Protein AF-A0A2V9RP85-F1 (afdb_monomer_lite)

Radius of gyration: 23.68 Å; chains: 1; bounding box: 58×34×65 Å

Foldseek 3Di:
DKDDQDWAAAQDKDWADPDQKIKIKHFHNPDDRVTKTKMKDKDKDDAPQWADEPDDKTWHFQAAPPPNRIFIKIWIAIGDDQQVWWRKIKMKIKGFDQDDFAAKWKFKDAPDGDDDRYGYDGFFLDWDDDNTIIMTIGITTHGIMIITITGPTPCPALQFADWPAWDPPFDQPAAAEDAAQDWDKGKTFIAGPNRFADQPEDEDQDPDADPFYKYKFKDADPRDPDQPPDDDPTHPDDAPPPFDWDGPDRRMIIGIDGGHNDFHKMWIWMDTSNRDIRITIYGHD

pLDDT: mean 82.37, std 12.29, range [46.59, 97.12]

Structure (mmCIF, N/CA/C/O backbone):
data_AF-A0A2V9RP85-F1
#
_entry.id   AF-A0A2V9RP85-F1
#
loop_
_atom_site.group_PDB
_atom_site.id
_atom_site.type_symbol
_atom_site.label_atom_id
_atom_site.label_alt_id
_atom_site.label_comp_id
_atom_site.label_asym_id
_atom_site.label_entity_id
_atom_site.label_seq_id
_atom_site.pdbx_PDB_ins_code
_atom_site.Cartn_x
_atom_site.Cartn_y
_atom_site.Cartn_z
_atom_site.occupancy
_atom_site.B_iso_or_equiv
_atom_site.auth_seq_id
_atom_site.auth_comp_id
_atom_site.auth_asym_id
_atom_site.auth_atom_id
_atom_site.pdbx_PDB_model_num
ATOM 1 N N . MET A 1 1 ? 21.363 1.509 -22.695 1.00 91.19 1 MET A N 1
ATOM 2 C CA . MET A 1 1 ? 21.432 0.187 -23.361 1.00 91.19 1 MET A CA 1
ATOM 3 C C . MET A 1 1 ? 20.022 -0.203 -23.772 1.00 91.19 1 MET A C 1
ATOM 5 O O . MET A 1 1 ? 19.122 0.044 -22.986 1.00 91.19 1 MET A O 1
ATOM 9 N N . THR A 1 2 ? 19.813 -0.771 -24.960 1.00 93.19 2 THR A N 1
ATOM 10 C CA . THR A 1 2 ? 18.468 -1.091 -25.479 1.00 93.19 2 THR A CA 1
ATOM 11 C C . THR A 1 2 ? 18.367 -2.570 -25.822 1.00 93.19 2 THR A C 1
ATOM 13 O O . THR A 1 2 ? 19.292 -3.117 -26.420 1.00 93.19 2 THR A O 1
ATOM 16 N N . ILE A 1 3 ? 17.255 -3.201 -25.445 1.00 91.12 3 ILE A N 1
ATOM 17 C CA . ILE A 1 3 ? 16.919 -4.593 -25.759 1.00 91.12 3 ILE A CA 1
ATOM 18 C C . ILE A 1 3 ? 15.500 -4.623 -26.323 1.00 91.12 3 ILE A C 1
ATOM 20 O O . ILE A 1 3 ? 14.577 -4.107 -25.698 1.00 91.12 3 ILE A O 1
ATOM 24 N N . GLY A 1 4 ? 15.335 -5.248 -27.485 1.00 87.75 4 GLY A N 1
ATOM 25 C CA . GLY A 1 4 ? 14.045 -5.450 -28.140 1.00 87.75 4 GLY A CA 1
ATOM 26 C C . GLY A 1 4 ? 14.030 -5.009 -29.609 1.00 87.75 4 GLY A C 1
ATOM 27 O O . GLY A 1 4 ? 15.068 -4.571 -30.120 1.00 87.75 4 GLY A O 1
ATOM 28 N N . PRO A 1 5 ? 12.876 -5.140 -30.290 1.00 88.56 5 PRO A N 1
ATOM 29 C CA . PRO A 1 5 ? 11.614 -5.662 -29.755 1.00 88.56 5 PRO A CA 1
ATOM 30 C C . PRO A 1 5 ? 11.706 -7.143 -29.355 1.00 88.56 5 PRO A C 1
ATOM 32 O O . PRO A 1 5 ? 12.283 -7.951 -30.082 1.00 88.56 5 PRO A O 1
ATOM 35 N N . LEU A 1 6 ? 11.182 -7.490 -28.178 1.00 92.12 6 LEU A N 1
ATOM 36 C CA . LEU A 1 6 ? 10.965 -8.871 -27.748 1.00 92.12 6 LEU A CA 1
ATOM 37 C C . LEU A 1 6 ? 9.469 -9.124 -27.628 1.00 92.12 6 LEU A C 1
ATOM 39 O O . LEU A 1 6 ? 8.767 -8.347 -26.983 1.00 92.12 6 LEU A O 1
ATOM 43 N N . HIS A 1 7 ? 9.030 -10.234 -28.211 1.00 91.19 7 HIS A N 1
ATOM 44 C CA . HIS A 1 7 ? 7.637 -10.640 -28.188 1.00 91.19 7 HIS A CA 1
ATOM 45 C C . HIS A 1 7 ? 7.221 -11.119 -26.794 1.00 91.19 7 HIS A C 1
ATOM 47 O O . HIS A 1 7 ? 7.862 -12.007 -26.222 1.00 91.19 7 HIS A O 1
ATOM 53 N N . THR A 1 8 ? 6.146 -10.549 -26.264 1.00 87.94 8 THR A N 1
ATOM 54 C CA . THR A 1 8 ? 5.543 -10.877 -24.975 1.00 87.94 8 THR A CA 1
ATOM 55 C C . THR A 1 8 ? 4.140 -11.439 -25.192 1.00 87.94 8 THR A C 1
ATOM 57 O O . THR A 1 8 ? 3.413 -11.039 -26.096 1.00 87.94 8 THR A O 1
ATOM 60 N N . THR A 1 9 ? 3.755 -12.416 -24.371 1.00 88.19 9 THR A N 1
ATOM 61 C CA . THR A 1 9 ? 2.432 -13.056 -24.437 1.00 88.19 9 THR A CA 1
ATOM 62 C C . THR A 1 9 ? 1.821 -13.144 -23.047 1.00 88.19 9 THR A C 1
ATOM 64 O O . THR A 1 9 ? 2.538 -13.136 -22.043 1.00 88.19 9 THR A O 1
ATOM 67 N N . ALA A 1 10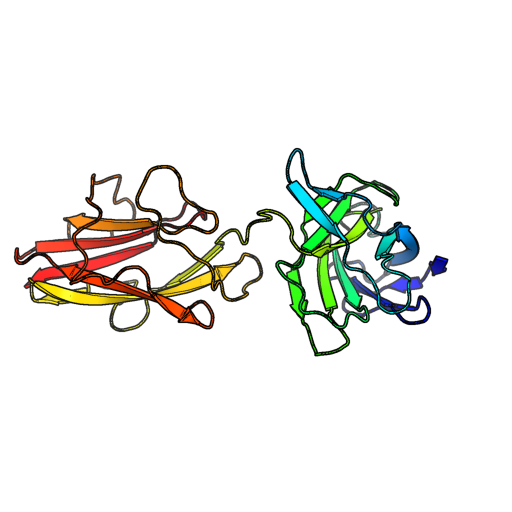 ? 0.491 -13.218 -23.000 1.00 88.81 10 ALA A N 1
ATOM 68 C CA . ALA A 1 10 ? -0.285 -13.240 -21.767 1.00 88.81 10 ALA A CA 1
ATOM 69 C C . ALA A 1 10 ? 0.231 -14.318 -20.796 1.00 88.81 10 ALA A C 1
ATOM 71 O O . ALA A 1 10 ? 0.490 -15.459 -21.203 1.00 88.81 10 ALA A O 1
ATOM 72 N N . GLY A 1 11 ? 0.444 -13.944 -19.533 1.00 86.06 11 GLY A N 1
ATOM 73 C CA . GLY A 1 11 ? 0.886 -14.848 -18.467 1.00 86.06 11 GLY A CA 1
ATOM 74 C C . GLY A 1 11 ? 2.343 -15.330 -18.559 1.00 86.06 11 GLY A C 1
ATOM 75 O O . GLY A 1 11 ? 2.779 -16.109 -17.709 1.00 86.06 11 GLY A O 1
ATOM 76 N N . HIS A 1 12 ? 3.123 -14.882 -19.551 1.00 89.69 12 HIS A N 1
ATOM 77 C CA . HIS A 1 12 ? 4.515 -15.302 -19.740 1.00 89.69 12 HIS A CA 1
ATOM 78 C C . HIS A 1 12 ? 5.504 -14.186 -19.407 1.00 89.69 12 HIS A C 1
ATOM 80 O O . HIS A 1 12 ? 5.450 -13.084 -19.950 1.00 89.69 12 HIS A O 1
ATOM 86 N N . THR A 1 13 ? 6.479 -14.496 -18.549 1.00 93.31 13 THR A N 1
ATOM 87 C CA . THR A 1 13 ? 7.535 -13.547 -18.192 1.00 93.31 13 THR A CA 1
ATOM 88 C C . THR A 1 13 ? 8.612 -13.472 -19.271 1.00 93.31 13 THR A C 1
ATOM 90 O O . THR A 1 13 ? 9.330 -14.439 -19.530 1.00 93.31 13 THR A O 1
ATOM 93 N N . THR A 1 14 ? 8.789 -12.282 -19.832 1.00 94.25 14 THR A N 1
ATOM 94 C CA . THR A 1 14 ? 9.890 -11.928 -20.733 1.00 94.25 14 THR A CA 1
ATOM 95 C C . THR A 1 14 ? 11.000 -11.230 -19.951 1.00 94.25 14 THR A C 1
ATOM 97 O O . THR A 1 14 ? 10.722 -10.363 -19.123 1.00 94.25 14 THR A O 1
ATOM 100 N N . ILE A 1 15 ? 12.260 -11.606 -20.200 1.00 94.19 15 ILE A N 1
ATOM 101 C CA . ILE A 1 15 ? 13.437 -11.107 -19.469 1.00 94.19 15 ILE A CA 1
ATOM 102 C C . ILE A 1 15 ? 14.339 -10.290 -20.406 1.00 94.19 15 ILE A C 1
ATOM 104 O O . ILE A 1 15 ? 14.822 -10.801 -21.416 1.00 94.19 15 ILE A O 1
ATOM 108 N N . PHE A 1 16 ? 14.629 -9.048 -20.023 1.00 93.69 16 PHE A N 1
ATOM 109 C CA . PHE A 1 16 ? 15.535 -8.114 -20.696 1.00 93.69 16 PHE A CA 1
ATOM 110 C C . PHE A 1 16 ? 16.838 -8.008 -19.883 1.00 93.69 16 PHE A C 1
ATOM 112 O O . PHE A 1 16 ? 16.852 -7.414 -18.806 1.00 93.69 16 PHE A O 1
ATOM 119 N N . ASN A 1 17 ? 17.929 -8.613 -20.369 1.00 92.69 17 ASN A N 1
ATOM 120 C CA . ASN A 1 17 ? 19.202 -8.730 -19.638 1.00 92.69 17 ASN A CA 1
ATOM 121 C C . ASN A 1 17 ? 20.192 -7.602 -19.968 1.00 92.69 17 ASN A C 1
ATOM 123 O O . ASN A 1 17 ? 20.747 -7.572 -21.064 1.00 92.69 17 ASN A O 1
ATOM 127 N N . PHE A 1 18 ? 20.500 -6.742 -18.999 1.00 89.19 18 PHE A N 1
ATOM 128 C CA . PHE A 1 18 ? 21.404 -5.595 -19.146 1.00 89.19 18 PHE A CA 1
ATOM 129 C C . PHE A 1 18 ? 22.758 -5.840 -18.456 1.00 89.19 18 PHE A C 1
ATOM 131 O O . PHE A 1 18 ? 23.278 -5.004 -17.719 1.00 89.19 18 PHE A O 1
ATOM 138 N N . GLY A 1 19 ? 23.345 -7.018 -18.679 1.00 85.88 19 GLY A N 1
ATOM 139 C CA . GLY A 1 19 ? 24.560 -7.446 -17.985 1.00 85.88 19 GLY A CA 1
ATOM 140 C C . GLY A 1 19 ? 24.240 -8.039 -16.613 1.00 85.88 19 GLY A C 1
ATOM 141 O O . GLY A 1 19 ? 23.694 -9.135 -16.551 1.00 85.88 19 GLY A O 1
ATOM 142 N N . ALA A 1 20 ? 24.602 -7.339 -15.534 1.00 82.31 20 ALA A N 1
ATOM 143 C CA . ALA A 1 20 ? 24.441 -7.829 -14.157 1.00 82.31 20 ALA A CA 1
ATOM 144 C C . ALA A 1 20 ? 23.003 -7.730 -13.619 1.00 82.31 20 ALA A C 1
ATOM 146 O O . ALA A 1 20 ? 22.681 -8.342 -12.611 1.00 82.31 20 ALA A O 1
ATOM 147 N N . PHE A 1 21 ? 22.125 -6.989 -14.293 1.00 86.06 21 PHE A N 1
ATOM 148 C CA . PHE A 1 21 ? 20.739 -6.807 -13.877 1.00 86.06 21 PHE A CA 1
ATOM 149 C C . PHE A 1 21 ? 19.772 -7.133 -15.009 1.00 86.06 21 PHE A C 1
ATOM 151 O O . PHE A 1 21 ? 20.144 -7.218 -16.185 1.00 86.06 21 PHE A O 1
ATOM 158 N N . ASN A 1 22 ? 18.506 -7.320 -14.651 1.00 89.69 22 ASN A N 1
ATOM 159 C CA . ASN A 1 22 ? 17.452 -7.597 -15.610 1.00 89.69 22 ASN A CA 1
ATOM 160 C C . ASN A 1 22 ? 16.185 -6.797 -15.300 1.00 89.69 22 ASN A C 1
ATOM 162 O O . ASN A 1 22 ? 15.889 -6.459 -14.152 1.00 89.69 22 ASN A O 1
ATOM 166 N N . PHE A 1 23 ? 15.451 -6.512 -16.368 1.00 90.75 23 PHE A N 1
ATOM 167 C CA . PHE A 1 23 ? 14.081 -6.026 -16.329 1.00 90.75 23 PHE A CA 1
ATOM 168 C C . PHE A 1 23 ? 13.182 -7.164 -16.807 1.00 90.75 23 PHE A C 1
ATOM 170 O O . PHE A 1 23 ? 13.513 -7.851 -17.775 1.00 90.75 23 PHE A O 1
ATOM 177 N N . LYS A 1 24 ? 12.062 -7.397 -16.135 1.00 93.62 24 LYS A N 1
ATOM 178 C CA . LYS A 1 24 ? 11.102 -8.446 -16.479 1.00 93.62 24 LYS A CA 1
ATOM 179 C C . LYS A 1 24 ? 9.749 -7.822 -16.763 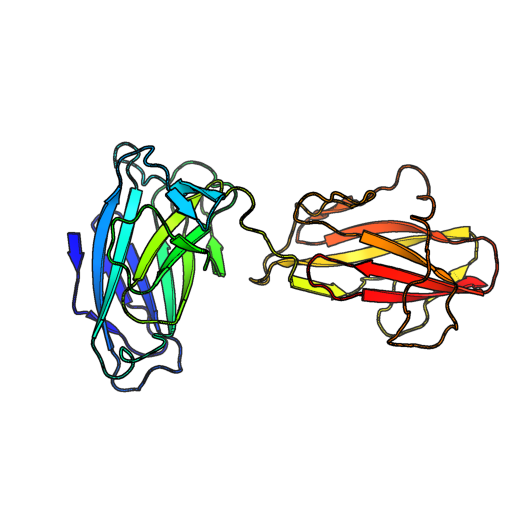1.00 93.62 24 LYS A C 1
ATOM 181 O O . LYS A 1 24 ? 9.350 -6.890 -16.071 1.00 93.62 24 LYS A O 1
ATOM 186 N N . SER A 1 25 ? 9.044 -8.366 -17.746 1.00 92.31 25 SER A N 1
ATOM 187 C CA . SER A 1 25 ? 7.645 -8.042 -18.023 1.00 92.31 25 SER A CA 1
ATOM 188 C C . SER A 1 25 ? 6.828 -9.323 -18.054 1.00 92.31 25 SER A C 1
ATOM 190 O O . SER A 1 25 ? 7.203 -10.261 -18.754 1.00 92.31 25 SER A O 1
ATOM 192 N N . THR A 1 26 ? 5.731 -9.356 -17.307 1.00 91.56 26 THR A N 1
ATOM 193 C CA . THR A 1 26 ? 4.730 -10.425 -17.345 1.00 91.56 26 THR A CA 1
ATOM 194 C C . THR A 1 26 ? 3.392 -9.777 -17.684 1.00 91.56 26 THR A C 1
ATOM 196 O O . THR A 1 26 ? 2.775 -9.191 -16.793 1.00 91.56 26 THR A O 1
ATOM 199 N N . PRO A 1 27 ? 2.965 -9.803 -18.956 1.00 88.25 27 PRO A N 1
ATOM 200 C CA . PRO A 1 27 ? 1.671 -9.256 -19.342 1.00 88.25 27 PRO A CA 1
ATOM 201 C C . PRO A 1 27 ? 0.538 -9.987 -18.622 1.00 88.25 27 PRO A C 1
ATOM 203 O O . PRO A 1 27 ? 0.616 -11.205 -18.429 1.00 88.25 27 PRO A O 1
ATOM 206 N N . GLU A 1 28 ? -0.503 -9.258 -18.225 1.00 83.62 28 GLU A N 1
ATOM 207 C CA . GLU A 1 28 ? -1.686 -9.867 -17.617 1.00 83.62 28 GLU A CA 1
ATOM 208 C C . GLU A 1 28 ? -2.452 -10.733 -18.633 1.00 83.62 28 GLU A C 1
ATOM 210 O O . GLU A 1 28 ? -2.299 -10.596 -19.847 1.00 83.62 28 GLU A O 1
ATOM 215 N N . ASP A 1 29 ? -3.303 -11.637 -18.140 1.00 73.00 29 ASP A N 1
ATOM 216 C CA . ASP A 1 29 ? -4.064 -12.588 -18.971 1.00 73.00 29 ASP A CA 1
ATOM 217 C C . ASP A 1 29 ? -5.071 -11.914 -19.931 1.00 73.00 29 ASP A C 1
ATOM 219 O O . ASP A 1 29 ? -5.721 -12.580 -20.738 1.00 73.00 29 ASP A O 1
ATOM 223 N N . THR A 1 30 ? -5.230 -10.596 -19.823 1.00 68.69 30 THR A N 1
ATOM 224 C CA . THR A 1 30 ? -6.156 -9.764 -20.594 1.00 68.69 30 THR A CA 1
ATOM 225 C C . THR A 1 30 ? -5.578 -9.238 -21.905 1.00 68.69 30 THR A C 1
ATOM 227 O O . THR A 1 30 ? -6.360 -8.742 -22.719 1.00 68.69 30 THR A O 1
ATOM 230 N N . ILE A 1 31 ? -4.264 -9.350 -22.149 1.00 70.00 31 ILE A N 1
ATOM 231 C CA . ILE A 1 31 ? -3.692 -8.966 -23.449 1.00 70.00 31 ILE A CA 1
ATOM 232 C C . ILE A 1 31 ? -4.103 -9.960 -24.543 1.00 70.00 31 ILE A C 1
ATOM 234 O O . ILE A 1 31 ? -4.394 -11.133 -24.279 1.00 70.00 31 ILE A O 1
ATOM 238 N N . SER A 1 32 ? -4.158 -9.502 -25.791 1.00 70.88 32 SER A N 1
ATOM 239 C CA . SER A 1 32 ? -4.579 -10.331 -26.910 1.00 70.88 32 SER A CA 1
ATOM 240 C C . SER A 1 32 ? -3.671 -11.552 -27.065 1.00 70.88 32 SER A C 1
ATOM 242 O O . SER A 1 32 ? -2.465 -11.529 -26.821 1.00 70.88 32 SER A O 1
ATOM 244 N N . SER A 1 33 ? -4.244 -12.646 -27.570 1.00 74.69 33 SER A N 1
ATOM 245 C CA . SER A 1 33 ? -3.479 -13.855 -27.894 1.00 74.69 33 SER A CA 1
ATOM 246 C C . SER A 1 33 ? -2.427 -13.635 -28.988 1.00 74.69 33 SER A C 1
ATOM 248 O O . SER A 1 33 ? -1.664 -14.552 -29.281 1.00 74.69 33 SER A O 1
ATOM 250 N N . GLN A 1 34 ? -2.440 -12.474 -29.653 1.00 80.44 34 GLN A N 1
ATOM 251 C CA . GLN A 1 34 ? -1.435 -12.102 -30.643 1.00 80.44 34 GLN A CA 1
ATOM 252 C C . GLN A 1 34 ? -0.140 -11.619 -29.989 1.00 80.44 34 GLN A C 1
ATOM 254 O O . GLN A 1 34 ? 0.875 -11.638 -30.676 1.00 80.44 34 GLN A O 1
ATOM 259 N N . GLY A 1 35 ? -0.173 -11.257 -28.700 1.00 84.56 35 GLY A N 1
ATOM 260 C CA . GLY A 1 35 ? 0.956 -10.701 -27.966 1.00 84.56 35 GLY A CA 1
ATOM 261 C C . GLY A 1 35 ? 1.322 -9.288 -28.416 1.00 84.56 35 GLY A C 1
ATOM 262 O O . GLY A 1 35 ? 0.783 -8.762 -29.391 1.00 84.56 35 GLY A O 1
ATOM 263 N N . ASP A 1 36 ? 2.291 -8.700 -27.728 1.00 89.06 36 ASP A N 1
ATOM 264 C CA . ASP A 1 36 ? 2.872 -7.409 -28.080 1.00 89.06 36 ASP A CA 1
ATOM 265 C C . ASP A 1 36 ? 4.390 -7.522 -28.153 1.00 89.06 36 ASP A C 1
ATOM 267 O O . ASP A 1 36 ? 4.997 -8.473 -27.668 1.00 89.06 36 ASP A O 1
ATOM 271 N N . ASP A 1 37 ? 5.024 -6.527 -28.747 1.00 91.38 37 ASP A N 1
ATOM 272 C CA . ASP A 1 37 ? 6.467 -6.406 -28.758 1.00 91.38 37 ASP A CA 1
ATOM 273 C C . ASP A 1 37 ? 6.896 -5.288 -27.811 1.00 91.38 37 ASP A C 1
ATOM 275 O O . ASP A 1 37 ? 6.490 -4.129 -27.940 1.00 91.38 37 ASP A O 1
ATOM 279 N N . LEU A 1 38 ? 7.775 -5.627 -26.873 1.00 92.00 38 LEU A N 1
ATOM 280 C CA . LEU A 1 38 ? 8.361 -4.672 -25.946 1.00 92.00 38 LEU A CA 1
ATOM 281 C C . LEU A 1 38 ? 9.805 -4.350 -26.323 1.00 92.00 38 LEU A C 1
ATOM 283 O O . LEU A 1 38 ? 10.638 -5.235 -26.528 1.00 92.00 38 LEU A O 1
ATOM 287 N N . THR A 1 39 ? 10.124 -3.061 -26.342 1.00 93.94 39 THR A N 1
ATOM 288 C CA . THR A 1 39 ? 11.495 -2.551 -26.386 1.00 93.94 39 THR A CA 1
ATOM 289 C C . THR A 1 39 ? 11.797 -1.840 -25.078 1.00 93.94 39 THR A C 1
ATOM 291 O O . THR A 1 39 ? 11.127 -0.873 -24.727 1.00 93.94 39 THR A O 1
ATOM 294 N N . VAL A 1 40 ? 12.826 -2.293 -24.363 1.00 93.44 40 VAL A N 1
ATOM 295 C CA . VAL A 1 40 ? 13.244 -1.713 -23.083 1.00 93.44 40 VAL A CA 1
ATOM 296 C C . VAL A 1 40 ? 14.607 -1.060 -23.250 1.00 93.44 40 VAL A C 1
ATOM 298 O O . VAL A 1 40 ? 15.579 -1.699 -23.663 1.00 93.44 40 VAL A O 1
ATOM 301 N N . THR A 1 41 ? 14.698 0.222 -22.908 1.00 94.62 41 THR A N 1
ATOM 302 C CA . THR A 1 41 ? 15.958 0.966 -22.880 1.00 94.62 41 THR A CA 1
ATOM 303 C C . THR A 1 41 ? 16.320 1.342 -21.451 1.00 94.62 41 THR A C 1
ATOM 305 O O . THR A 1 41 ? 15.684 2.203 -20.855 1.00 94.62 41 THR A O 1
ATOM 308 N N . ALA A 1 42 ? 17.383 0.736 -20.925 1.00 92.94 42 ALA A N 1
ATOM 309 C CA . ALA A 1 42 ? 17.986 1.109 -19.653 1.00 92.94 42 ALA A CA 1
ATOM 310 C C . ALA A 1 42 ? 18.852 2.370 -19.825 1.00 92.94 42 ALA A C 1
ATOM 312 O O . ALA A 1 42 ? 19.794 2.380 -20.636 1.00 92.94 42 ALA A O 1
ATOM 313 N N . LYS A 1 43 ? 18.547 3.429 -19.076 1.00 92.75 43 LYS A N 1
ATOM 314 C CA . LYS A 1 43 ? 19.280 4.703 -19.054 1.00 92.75 43 LYS A CA 1
ATOM 315 C C . LYS A 1 43 ? 19.880 4.906 -17.669 1.00 92.75 43 LYS A C 1
ATOM 317 O O . LYS A 1 43 ? 19.224 4.651 -16.667 1.00 92.75 43 LYS A O 1
ATOM 322 N N . LEU A 1 44 ? 21.148 5.298 -17.640 1.00 90.50 44 LEU A N 1
ATOM 323 C CA . LEU A 1 44 ? 21.869 5.544 -16.399 1.00 90.50 44 LEU A CA 1
ATOM 324 C C . LEU A 1 44 ? 21.415 6.890 -15.826 1.00 90.50 44 LEU A C 1
ATOM 326 O O . LEU A 1 44 ? 21.385 7.873 -16.569 1.00 90.50 44 LEU A O 1
ATOM 330 N N . ILE A 1 45 ? 21.106 6.932 -14.534 1.00 88.31 45 ILE A N 1
ATOM 331 C CA . ILE A 1 45 ? 21.005 8.178 -13.778 1.00 88.31 45 ILE A CA 1
ATOM 332 C C . ILE A 1 45 ? 22.271 8.336 -12.937 1.00 88.31 45 ILE A C 1
ATOM 334 O O . ILE A 1 45 ? 22.686 7.405 -12.238 1.00 88.31 45 ILE A O 1
ATOM 338 N N . ASP A 1 46 ? 22.836 9.542 -12.969 1.00 83.81 46 ASP A N 1
ATOM 339 C CA . ASP A 1 46 ? 23.979 9.905 -12.144 1.00 83.81 46 ASP A CA 1
ATOM 340 C C . ASP A 1 46 ? 23.650 9.829 -10.638 1.00 83.81 46 ASP A C 1
ATOM 342 O O . ASP A 1 46 ? 22.561 10.245 -10.212 1.00 83.81 46 ASP A O 1
ATOM 346 N N . PRO A 1 47 ? 24.599 9.362 -9.805 1.00 78.56 47 PRO A N 1
ATOM 347 C CA . PRO A 1 47 ? 24.432 9.304 -8.358 1.00 78.56 47 PRO A CA 1
ATOM 348 C C . PRO A 1 47 ? 23.975 10.645 -7.769 1.00 78.56 47 PRO A C 1
ATOM 350 O O . PRO A 1 47 ? 24.534 11.698 -8.075 1.00 78.56 47 PRO A O 1
ATOM 353 N N . GLY A 1 48 ? 22.980 10.611 -6.880 1.00 72.06 48 GLY A N 1
ATOM 354 C CA . GLY A 1 48 ? 22.495 11.806 -6.179 1.00 72.06 48 GLY A CA 1
ATOM 355 C C . GLY A 1 48 ? 21.602 12.735 -7.009 1.00 72.06 48 GLY A C 1
ATOM 356 O O . GLY A 1 48 ? 21.203 13.782 -6.497 1.00 72.06 48 GLY A O 1
ATOM 357 N N . THR A 1 49 ? 21.254 12.366 -8.247 1.00 79.56 49 THR A N 1
ATOM 358 C CA . THR A 1 49 ? 20.225 13.072 -9.024 1.00 79.56 49 THR A CA 1
ATOM 359 C C . THR A 1 49 ? 18.901 13.036 -8.255 1.00 79.56 49 THR A C 1
ATOM 361 O O . THR A 1 49 ? 18.384 11.944 -8.001 1.00 79.56 49 THR A O 1
ATOM 364 N N . PRO A 1 50 ? 18.336 14.193 -7.860 1.00 75.62 50 PRO A N 1
ATOM 365 C CA . PRO A 1 50 ? 17.058 14.220 -7.169 1.00 75.62 50 PRO A CA 1
ATOM 366 C C . PRO A 1 50 ? 15.953 13.728 -8.094 1.00 75.62 50 PRO A C 1
ATOM 368 O O . PRO A 1 50 ? 15.834 14.194 -9.229 1.00 75.62 50 PRO A O 1
ATOM 371 N N . VAL A 1 51 ? 15.119 12.831 -7.582 1.00 81.31 51 VAL A N 1
ATOM 372 C CA . VAL A 1 51 ? 13.926 12.373 -8.283 1.00 81.31 51 VAL A CA 1
ATOM 373 C C . VAL A 1 51 ? 12.715 12.863 -7.516 1.00 81.31 51 VAL A C 1
ATOM 375 O O . VAL A 1 51 ? 12.589 12.625 -6.311 1.00 81.31 51 VAL A O 1
ATOM 378 N N . THR A 1 52 ? 11.830 13.569 -8.209 1.00 76.75 52 THR A N 1
ATOM 379 C CA . THR A 1 52 ? 10.586 14.053 -7.631 1.00 76.75 52 THR A CA 1
ATOM 380 C C . THR A 1 52 ? 9.414 13.208 -8.093 1.00 76.75 52 THR A C 1
ATOM 382 O O . THR A 1 52 ? 9.304 12.761 -9.238 1.00 76.75 52 THR A O 1
ATOM 385 N N . PHE A 1 53 ? 8.514 12.981 -7.150 1.00 72.88 53 PHE A N 1
ATOM 386 C CA . PHE A 1 53 ? 7.279 12.266 -7.363 1.00 72.88 53 PHE A CA 1
ATOM 387 C C . PHE A 1 53 ? 6.100 13.153 -6.958 1.00 72.88 53 PHE A C 1
ATOM 389 O O . PHE A 1 53 ? 5.976 13.561 -5.798 1.00 72.88 53 PHE A O 1
ATOM 396 N N . GLY A 1 54 ? 5.224 13.474 -7.910 1.00 64.88 54 GLY A N 1
ATOM 397 C CA . GLY A 1 54 ? 4.231 14.531 -7.720 1.00 64.88 54 GLY A CA 1
ATOM 398 C C . GLY A 1 54 ? 4.874 15.899 -7.436 1.00 64.88 54 GLY A C 1
ATOM 399 O O . GLY A 1 54 ? 6.045 16.133 -7.720 1.00 64.88 54 GLY A O 1
ATOM 400 N N . ALA A 1 55 ? 4.102 16.835 -6.875 1.00 57.66 55 ALA A N 1
ATOM 401 C CA . ALA A 1 55 ? 4.552 18.224 -6.726 1.00 57.66 55 ALA A CA 1
ATOM 402 C C . ALA A 1 55 ? 5.555 18.463 -5.577 1.00 57.66 55 ALA A C 1
ATOM 404 O O . ALA A 1 55 ? 6.178 19.522 -5.541 1.00 57.66 55 ALA A O 1
ATOM 405 N N . THR A 1 56 ? 5.684 17.542 -4.611 1.00 56.94 56 THR A N 1
ATOM 406 C CA . THR A 1 56 ? 6.389 17.831 -3.343 1.00 56.94 56 THR A CA 1
ATOM 407 C C . THR A 1 56 ? 7.132 16.661 -2.697 1.00 56.94 56 THR A C 1
ATOM 409 O O . THR A 1 56 ? 7.729 16.869 -1.641 1.00 56.94 56 THR A O 1
ATOM 412 N N . LYS A 1 57 ? 7.108 15.446 -3.263 1.00 72.81 57 LYS A N 1
ATOM 413 C CA . LYS A 1 57 ? 7.757 14.285 -2.631 1.00 72.81 57 LYS A CA 1
ATOM 414 C C . LYS A 1 57 ? 9.090 13.992 -3.295 1.00 72.81 57 LYS A C 1
ATOM 416 O O . LYS A 1 57 ? 9.177 13.952 -4.521 1.00 72.81 57 LYS A O 1
ATOM 421 N N . ASN A 1 58 ? 10.098 13.757 -2.467 1.00 77.31 58 ASN A N 1
ATOM 422 C CA . ASN A 1 58 ? 11.410 13.332 -2.917 1.00 77.31 58 ASN A CA 1
ATOM 423 C C . ASN A 1 58 ? 11.518 11.815 -2.795 1.00 77.31 58 ASN A C 1
ATOM 425 O O . ASN A 1 58 ? 10.964 11.198 -1.881 1.00 77.31 58 ASN A O 1
ATOM 429 N N . ALA A 1 59 ? 12.229 11.228 -3.742 1.00 81.75 59 ALA A N 1
ATOM 430 C CA . ALA A 1 59 ? 12.636 9.843 -3.710 1.00 81.75 59 ALA A CA 1
ATOM 431 C C . ALA A 1 59 ? 14.124 9.787 -4.043 1.00 81.75 59 ALA A C 1
ATOM 433 O O . ALA A 1 59 ? 14.612 10.532 -4.898 1.00 81.75 59 ALA A O 1
ATOM 434 N N . THR A 1 60 ? 14.848 8.899 -3.372 1.00 85.69 60 THR A N 1
ATOM 435 C CA . THR A 1 60 ? 16.233 8.615 -3.739 1.00 85.69 60 THR A CA 1
ATOM 436 C C . THR A 1 60 ? 16.225 7.401 -4.639 1.00 85.69 60 THR A C 1
ATOM 438 O O . THR A 1 60 ? 15.594 6.398 -4.328 1.00 85.69 60 THR A O 1
ATOM 441 N N . CYS A 1 61 ? 16.902 7.465 -5.773 1.00 88.69 61 CYS A N 1
ATOM 442 C CA . CYS A 1 61 ? 17.033 6.285 -6.608 1.00 88.69 61 CYS A CA 1
ATOM 443 C C . CYS A 1 61 ? 17.796 5.165 -5.878 1.00 88.69 61 CYS A C 1
ATOM 445 O O . CYS A 1 61 ? 18.686 5.454 -5.077 1.00 88.69 61 CYS A O 1
ATOM 447 N N . ILE A 1 62 ? 17.458 3.900 -6.136 1.00 87.69 62 ILE A N 1
ATOM 448 C CA . ILE A 1 62 ? 18.243 2.777 -5.605 1.00 87.69 62 ILE A CA 1
ATOM 449 C C . ILE A 1 62 ? 19.453 2.564 -6.504 1.00 87.69 62 ILE A C 1
ATOM 451 O O . ILE A 1 62 ? 19.306 2.303 -7.698 1.00 87.69 62 ILE A O 1
ATOM 455 N N . ASP A 1 63 ? 20.643 2.681 -5.930 1.00 87.88 63 ASP A N 1
ATOM 456 C CA . ASP A 1 63 ? 21.896 2.410 -6.612 1.00 87.88 63 ASP A CA 1
ATOM 457 C C . ASP A 1 63 ? 22.098 0.912 -6.838 1.00 87.88 63 ASP A C 1
ATOM 459 O O . ASP A 1 63 ? 21.757 0.070 -6.006 1.00 87.88 63 ASP A O 1
ATOM 463 N N . TYR A 1 64 ? 22.671 0.593 -7.994 1.00 85.38 64 TYR A N 1
ATOM 464 C CA . TYR A 1 64 ? 23.028 -0.774 -8.347 1.00 85.38 64 TYR A CA 1
ATOM 465 C C . TYR A 1 64 ? 24.486 -0.997 -7.941 1.00 85.38 64 TYR A C 1
ATOM 467 O O . TYR A 1 64 ? 25.357 -0.173 -8.254 1.00 85.38 64 TYR A O 1
ATOM 475 N N . ASP A 1 65 ? 24.782 -2.109 -7.275 1.00 78.56 65 ASP A N 1
ATOM 476 C CA . ASP A 1 65 ? 26.136 -2.438 -6.842 1.00 78.56 65 ASP A CA 1
ATOM 477 C C . ASP A 1 65 ? 27.104 -2.413 -8.036 1.00 78.56 65 ASP A C 1
ATOM 479 O O . ASP A 1 65 ? 26.771 -2.742 -9.177 1.00 78.56 65 ASP A O 1
ATOM 483 N N . ASN A 1 66 ? 28.344 -1.999 -7.771 1.00 77.38 66 ASN A N 1
ATOM 484 C CA . ASN A 1 66 ? 29.417 -1.887 -8.767 1.00 77.38 66 ASN A CA 1
ATOM 485 C C . ASN A 1 66 ? 29.174 -0.869 -9.903 1.00 77.38 66 ASN A C 1
ATOM 487 O O . ASN A 1 66 ? 29.967 -0.817 -10.843 1.00 77.38 66 ASN A O 1
ATOM 491 N N . THR A 1 67 ? 28.148 -0.015 -9.815 1.00 77.75 67 THR A N 1
ATOM 492 C CA . THR A 1 67 ? 27.896 1.060 -10.803 1.00 77.75 67 THR A CA 1
ATOM 493 C C . THR A 1 67 ? 28.395 2.444 -10.368 1.00 77.75 67 THR A C 1
ATOM 495 O O . THR A 1 67 ? 28.140 3.444 -11.040 1.00 77.75 67 THR A O 1
ATOM 498 N N . GLY A 1 68 ? 29.101 2.529 -9.235 1.00 75.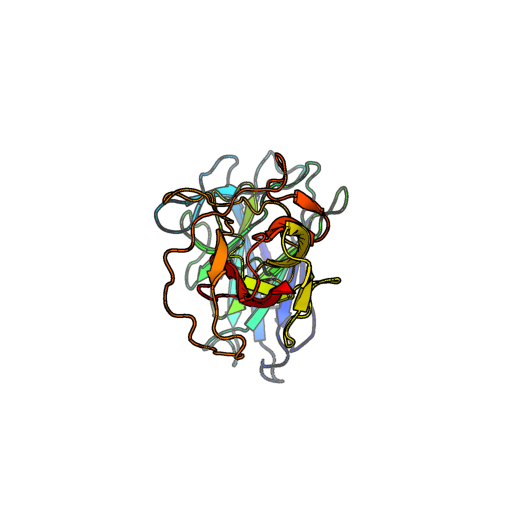38 68 GLY A N 1
ATOM 499 C CA . GLY A 1 68 ? 29.590 3.801 -8.692 1.00 75.38 68 GLY A CA 1
ATOM 500 C C . GLY A 1 68 ? 28.492 4.681 -8.084 1.00 75.38 68 GLY A C 1
ATOM 501 O O . GLY A 1 68 ? 28.629 5.899 -8.100 1.00 75.38 68 GLY A O 1
ATOM 502 N N . GLY A 1 69 ? 27.414 4.074 -7.570 1.00 78.19 69 GLY A N 1
ATOM 503 C CA . GLY A 1 69 ? 26.262 4.778 -6.990 1.00 78.19 69 GLY A CA 1
ATOM 504 C C . GLY A 1 69 ? 25.216 5.209 -8.021 1.00 78.19 69 GLY A C 1
ATOM 505 O O . GLY A 1 69 ? 24.304 5.965 -7.693 1.00 78.19 69 GLY A O 1
ATOM 506 N N . SER A 1 70 ? 25.379 4.789 -9.277 1.00 85.00 70 SER A N 1
ATOM 507 C CA . SER A 1 70 ? 24.433 5.106 -10.338 1.00 85.00 70 SER A CA 1
ATOM 508 C C . SER A 1 70 ? 23.201 4.218 -10.208 1.00 85.00 70 SER A C 1
ATOM 510 O O . SER A 1 70 ? 23.250 3.118 -9.650 1.00 85.00 70 SER A O 1
ATOM 512 N N . CYS A 1 71 ? 22.093 4.666 -10.773 1.00 88.50 71 CYS A N 1
ATOM 513 C CA . CYS A 1 71 ? 20.910 3.831 -10.887 1.00 88.50 71 CYS A CA 1
ATOM 514 C C . CYS A 1 71 ? 20.387 3.797 -12.320 1.00 88.50 71 CYS A C 1
ATOM 516 O O . CYS A 1 71 ? 20.965 4.413 -13.219 1.00 88.50 71 CYS A O 1
ATOM 518 N N . TRP A 1 72 ? 19.316 3.038 -12.540 1.00 90.19 72 TRP A N 1
ATOM 519 C CA . TRP A 1 72 ? 18.789 2.786 -13.873 1.00 90.19 72 TRP A CA 1
ATOM 520 C C . TRP A 1 72 ? 17.311 3.122 -13.973 1.00 90.19 72 TRP A C 1
ATOM 522 O O . TRP A 1 72 ? 16.488 2.604 -13.217 1.00 90.19 72 TRP A O 1
ATOM 532 N N . GLU A 1 73 ? 16.989 3.932 -14.973 1.00 92.69 73 GLU A N 1
ATOM 533 C CA . GLU A 1 73 ? 15.636 4.089 -15.482 1.00 92.69 73 GLU A CA 1
ATOM 534 C C . GLU A 1 73 ? 15.396 3.178 -16.671 1.00 92.69 73 GLU A C 1
ATOM 536 O O . GLU A 1 73 ? 16.279 2.971 -17.509 1.00 92.69 73 GLU A O 1
ATOM 541 N N . PHE A 1 74 ? 14.169 2.691 -16.787 1.00 92.25 74 PHE A N 1
ATOM 542 C CA . PHE A 1 74 ? 13.755 1.833 -17.885 1.00 92.25 74 PHE A CA 1
ATOM 543 C C . PHE A 1 74 ? 12.686 2.538 -18.709 1.00 92.25 74 PHE A C 1
ATOM 545 O O . PHE A 1 74 ? 11.571 2.762 -18.244 1.00 92.25 74 PHE A O 1
ATOM 552 N N . ASP A 1 75 ? 13.054 2.890 -19.936 1.00 93.06 75 ASP A N 1
ATOM 553 C CA . ASP A 1 75 ? 12.154 3.421 -20.955 1.00 93.06 75 ASP A CA 1
ATOM 554 C C . ASP A 1 75 ? 11.536 2.237 -21.700 1.00 93.06 75 ASP A C 1
ATOM 556 O O . ASP A 1 75 ? 12.234 1.526 -22.434 1.00 93.06 75 ASP A O 1
ATOM 560 N N . VAL A 1 76 ? 10.259 1.974 -21.433 1.00 91.44 76 VAL A N 1
ATOM 561 C CA . VAL A 1 76 ? 9.528 0.819 -21.960 1.00 91.44 76 VAL A CA 1
ATOM 562 C C . VAL A 1 76 ? 8.601 1.285 -23.070 1.00 91.44 76 VAL A C 1
ATOM 564 O O . VAL A 1 76 ? 7.602 1.966 -22.820 1.00 91.44 76 VAL A O 1
ATOM 567 N N . LEU A 1 77 ? 8.921 0.882 -24.296 1.00 91.50 77 LEU A N 1
ATOM 568 C CA . LEU A 1 77 ? 8.095 1.095 -25.475 1.00 91.50 77 LEU A CA 1
ATOM 569 C C . LEU A 1 77 ? 7.368 -0.201 -25.835 1.00 91.50 77 LEU A C 1
ATOM 571 O O . LEU A 1 77 ? 7.981 -1.262 -25.910 1.00 91.50 77 LEU A O 1
ATOM 575 N N . CYS A 1 78 ? 6.070 -0.083 -26.086 1.00 89.94 78 CYS A N 1
ATOM 576 C CA . CYS A 1 78 ? 5.199 -1.171 -26.511 1.00 89.94 78 CYS A CA 1
ATOM 577 C C . CYS A 1 78 ? 4.789 -0.919 -27.964 1.00 89.94 78 CYS A C 1
ATOM 579 O O . CYS A 1 78 ? 4.366 0.193 -28.294 1.00 89.94 78 CYS A O 1
ATOM 581 N N . SER A 1 79 ? 4.900 -1.930 -28.821 1.00 90.62 79 SER A N 1
ATOM 582 C CA . SER A 1 79 ? 4.311 -1.946 -30.162 1.00 90.62 79 SER A CA 1
ATOM 583 C C . SER A 1 79 ? 3.508 -3.225 -30.374 1.00 90.62 79 SER A C 1
ATOM 585 O O . SER A 1 79 ? 4.034 -4.309 -30.161 1.00 90.62 79 SER A O 1
ATOM 587 N N . GLY A 1 80 ? 2.258 -3.110 -30.812 1.00 88.12 80 GLY A N 1
ATOM 588 C CA . GLY A 1 80 ? 1.364 -4.259 -30.921 1.00 88.12 80 GLY A CA 1
ATOM 589 C C . GLY A 1 80 ? -0.109 -3.865 -30.803 1.00 88.12 80 GLY A C 1
ATOM 590 O O . GLY A 1 80 ? -0.414 -2.676 -30.645 1.00 88.12 80 GLY A O 1
ATOM 591 N N . PRO A 1 81 ? -1.025 -4.832 -30.962 1.00 85.25 81 PRO A N 1
ATOM 592 C CA . PRO A 1 81 ? -2.463 -4.594 -30.921 1.00 85.25 81 PRO A CA 1
ATOM 593 C C . PRO A 1 81 ? -2.956 -4.081 -29.562 1.00 85.25 81 PRO A C 1
ATOM 595 O O . PRO A 1 81 ? -3.893 -3.278 -29.551 1.00 85.25 81 PRO A O 1
ATOM 598 N N . ASP A 1 82 ? -2.326 -4.460 -28.445 1.00 84.69 82 ASP A N 1
ATOM 599 C CA . ASP A 1 82 ? -2.759 -4.027 -27.106 1.00 84.69 82 ASP A CA 1
ATOM 600 C C . ASP A 1 82 ? -1.975 -2.798 -26.609 1.00 84.69 82 ASP A C 1
ATOM 602 O O . ASP A 1 82 ? -2.382 -2.099 -25.678 1.00 84.69 82 ASP A O 1
ATOM 606 N N . CYS A 1 83 ? -0.928 -2.413 -27.344 1.00 83.25 83 CYS A N 1
ATOM 607 C CA . CYS A 1 83 ? -0.194 -1.161 -27.175 1.00 83.25 83 CYS A CA 1
ATOM 608 C C . CYS A 1 83 ? -0.955 0.097 -27.663 1.00 83.25 83 CYS A C 1
ATOM 610 O O . CYS A 1 83 ? -0.367 1.164 -27.821 1.00 83.25 83 CYS A O 1
ATOM 612 N N . GLY A 1 84 ? -2.250 0.010 -27.967 1.00 71.50 84 GLY A N 1
ATOM 613 C CA . GLY A 1 84 ? -3.087 1.184 -28.252 1.00 71.50 84 GLY A CA 1
ATOM 614 C C . GLY A 1 84 ? -3.701 1.822 -27.000 1.00 71.50 84 GLY A C 1
ATOM 615 O O . GLY A 1 84 ? -4.283 2.903 -27.091 1.00 71.50 84 GLY A O 1
ATOM 616 N N . GLY A 1 85 ? -3.607 1.150 -25.846 1.00 69.62 85 GLY A N 1
ATOM 617 C CA . GLY A 1 85 ? -4.273 1.546 -24.606 1.00 69.62 85 GLY A CA 1
ATOM 618 C C . GLY A 1 85 ? -3.474 1.196 -23.352 1.00 69.62 85 GLY A C 1
ATOM 619 O O . GLY A 1 85 ? -2.264 1.419 -23.285 1.00 69.62 85 GLY A O 1
ATOM 620 N N . SER A 1 86 ? -4.176 0.687 -22.335 1.00 66.12 86 SER A N 1
ATOM 621 C CA . SER A 1 86 ? -3.580 0.244 -21.077 1.00 66.12 86 SER A CA 1
ATOM 622 C C . SER A 1 86 ? -2.847 -1.080 -21.295 1.00 66.12 86 SER A C 1
ATOM 624 O O . SER A 1 86 ? -3.447 -2.138 -21.174 1.00 66.12 86 SER A O 1
ATOM 626 N N . TYR A 1 87 ? -1.571 -1.039 -21.693 1.00 77.69 87 TYR A N 1
ATOM 627 C CA . TYR A 1 87 ? -0.744 -2.245 -21.636 1.00 77.69 87 TYR A CA 1
ATOM 628 C C . TYR A 1 87 ? -0.585 -2.636 -20.162 1.00 77.69 87 TYR A C 1
ATOM 630 O O . TYR A 1 87 ? 0.134 -1.965 -19.405 1.00 77.69 87 TYR A O 1
ATOM 638 N N . ASP A 1 88 ? -1.327 -3.666 -19.766 1.00 81.62 88 ASP A N 1
ATOM 639 C CA . ASP A 1 88 ? -1.409 -4.143 -18.394 1.00 81.62 88 ASP A CA 1
ATOM 640 C C . ASP A 1 88 ? -0.401 -5.277 -18.193 1.00 81.62 88 ASP A C 1
ATOM 642 O O . ASP A 1 88 ? -0.555 -6.389 -18.701 1.00 81.62 88 ASP A O 1
ATOM 646 N N . ALA A 1 89 ? 0.687 -4.976 -17.485 1.00 85.06 89 ALA A N 1
ATOM 647 C CA . ALA A 1 89 ? 1.750 -5.932 -17.211 1.00 85.06 89 ALA A CA 1
ATOM 648 C C . ALA A 1 89 ? 2.334 -5.735 -15.814 1.00 85.06 89 ALA A C 1
ATOM 650 O O . ALA A 1 89 ? 2.471 -4.610 -15.330 1.00 85.06 89 ALA A O 1
ATOM 651 N N . GLU A 1 90 ? 2.756 -6.835 -15.192 1.00 89.25 90 GLU A N 1
ATOM 652 C CA . GLU A 1 90 ? 3.698 -6.779 -14.080 1.00 89.25 90 GLU A CA 1
ATOM 653 C C . GLU A 1 90 ? 5.091 -6.486 -14.644 1.00 89.25 90 GLU A C 1
ATOM 655 O O . GLU A 1 90 ? 5.638 -7.262 -15.435 1.00 89.25 90 GLU A O 1
ATOM 660 N N . PHE A 1 91 ? 5.687 -5.385 -14.211 1.00 90.88 91 PHE A N 1
ATOM 661 C CA . PHE A 1 91 ? 7.096 -5.101 -14.405 1.00 90.88 91 PHE A CA 1
ATOM 662 C C . PHE A 1 91 ? 7.867 -5.397 -13.132 1.00 90.88 91 PHE A C 1
ATOM 664 O O . PHE A 1 91 ? 7.433 -5.058 -12.030 1.00 90.88 91 PHE A O 1
ATOM 671 N N . ALA A 1 92 ? 9.039 -6.000 -13.284 1.00 89.12 92 ALA A N 1
ATOM 672 C CA . ALA A 1 92 ? 9.932 -6.248 -12.168 1.00 89.12 92 ALA A CA 1
ATOM 673 C C . ALA A 1 92 ? 11.372 -5.907 -12.534 1.00 89.12 92 ALA A C 1
ATOM 675 O O . ALA A 1 92 ? 11.843 -6.227 -13.625 1.00 89.12 92 ALA A O 1
ATOM 676 N N . THR A 1 93 ? 12.085 -5.301 -11.596 1.00 89.69 93 THR A N 1
ATOM 677 C CA . THR A 1 93 ? 13.525 -5.065 -11.692 1.00 89.69 93 THR A CA 1
ATOM 678 C C . THR A 1 93 ? 14.199 -5.773 -10.538 1.00 89.69 93 THR A C 1
ATOM 680 O O . THR A 1 93 ? 13.778 -5.637 -9.390 1.00 89.69 93 THR A O 1
ATOM 683 N N . SER A 1 94 ? 15.225 -6.560 -10.851 1.00 85.38 94 SER A N 1
ATOM 684 C CA . SER A 1 94 ? 16.134 -7.110 -9.849 1.00 85.38 94 SER A CA 1
ATOM 685 C C . SER A 1 94 ? 17.469 -6.406 -9.965 1.00 85.38 94 SER A C 1
ATOM 687 O O . SER A 1 94 ? 17.976 -6.234 -11.080 1.00 85.38 94 SER A O 1
ATOM 689 N N . TYR A 1 95 ? 18.038 -6.043 -8.831 1.00 80.38 95 TYR A N 1
ATOM 690 C CA . TYR A 1 95 ? 19.288 -5.311 -8.773 1.00 80.38 95 TYR A CA 1
ATOM 691 C C . TYR A 1 95 ? 20.115 -5.785 -7.598 1.00 80.38 95 TYR A C 1
ATOM 693 O O . TYR A 1 95 ? 19.563 -6.143 -6.563 1.00 80.38 95 TYR A O 1
ATOM 701 N N . ASP A 1 96 ? 21.428 -5.773 -7.778 1.00 81.12 96 ASP A N 1
ATOM 702 C CA . ASP A 1 96 ? 22.363 -6.080 -6.709 1.00 81.12 96 ASP A CA 1
ATOM 703 C C . ASP A 1 96 ? 22.434 -4.848 -5.809 1.00 81.12 96 ASP A C 1
ATOM 705 O O . ASP A 1 96 ? 22.788 -3.765 -6.279 1.00 81.12 96 ASP A O 1
ATOM 709 N N . HIS A 1 97 ? 22.040 -4.978 -4.547 1.00 82.25 97 HIS A N 1
ATOM 710 C CA . HIS A 1 97 ? 22.155 -3.884 -3.586 1.00 82.25 97 HIS A CA 1
ATOM 711 C C . HIS A 1 97 ? 22.370 -4.438 -2.179 1.00 82.25 97 HIS A C 1
ATOM 713 O O . HIS A 1 97 ? 21.502 -5.102 -1.600 1.00 82.25 97 HIS A O 1
ATOM 719 N N . ALA A 1 98 ? 23.547 -4.159 -1.620 1.00 79.00 98 ALA A N 1
ATOM 720 C CA . ALA A 1 98 ? 23.997 -4.770 -0.372 1.00 79.00 98 ALA A CA 1
ATOM 721 C C . ALA A 1 98 ? 23.306 -4.236 0.899 1.00 79.00 98 ALA A C 1
ATOM 723 O O . ALA A 1 98 ? 23.332 -4.910 1.936 1.00 79.00 98 ALA A O 1
ATOM 724 N N . ALA A 1 99 ? 22.731 -3.030 0.866 1.00 82.62 99 ALA A N 1
ATOM 725 C CA . ALA A 1 99 ? 22.115 -2.409 2.038 1.00 82.62 99 ALA A CA 1
ATOM 726 C C . ALA A 1 99 ? 20.607 -2.696 2.135 1.00 82.62 99 ALA A C 1
ATOM 728 O O . ALA A 1 99 ? 19.933 -3.034 1.167 1.00 82.62 99 ALA A O 1
ATOM 729 N N . THR A 1 100 ? 20.046 -2.584 3.341 1.00 82.25 100 THR A N 1
ATOM 730 C CA . THR A 1 100 ? 18.592 -2.680 3.528 1.00 82.25 100 THR A CA 1
ATOM 731 C C . THR A 1 100 ? 17.911 -1.476 2.890 1.00 82.25 100 THR A C 1
ATOM 733 O O . THR A 1 100 ? 18.238 -0.339 3.228 1.00 82.25 100 THR A O 1
ATOM 736 N N . ILE A 1 101 ? 16.917 -1.723 2.039 1.00 82.62 101 ILE A N 1
ATOM 737 C CA . ILE A 1 101 ? 16.163 -0.658 1.374 1.00 82.62 101 ILE A CA 1
ATOM 738 C C . ILE A 1 101 ? 14.986 -0.264 2.254 1.00 82.62 101 ILE A C 1
ATOM 740 O O . ILE A 1 101 ? 14.153 -1.091 2.629 1.00 82.62 101 ILE A O 1
ATOM 744 N N . VAL A 1 102 ? 14.907 1.021 2.585 1.00 80.38 102 VAL A N 1
ATOM 745 C CA . VAL A 1 102 ? 13.843 1.580 3.422 1.00 80.38 102 VAL A CA 1
ATOM 746 C C . VAL A 1 102 ? 12.824 2.278 2.525 1.00 80.38 102 VAL A C 1
ATOM 748 O O . VAL A 1 102 ? 13.203 3.095 1.693 1.00 80.38 102 VAL A O 1
ATOM 751 N N . LYS A 1 103 ? 11.529 1.970 2.700 1.00 77.69 103 LYS A N 1
ATOM 752 C CA . LYS A 1 103 ? 10.407 2.526 1.908 1.00 77.69 103 LYS A CA 1
ATOM 753 C C . LYS A 1 103 ? 10.637 2.411 0.384 1.00 77.69 103 LYS A C 1
ATOM 755 O O . LYS A 1 103 ? 10.755 3.438 -0.300 1.00 77.69 103 LYS A O 1
ATOM 760 N N . PRO A 1 104 ? 10.737 1.179 -0.147 1.00 85.00 104 PRO A N 1
ATOM 761 C CA . PRO A 1 104 ? 10.917 0.972 -1.576 1.00 85.00 104 PRO A CA 1
ATOM 762 C C . PRO A 1 104 ? 9.751 1.591 -2.354 1.00 85.00 104 PRO A C 1
ATOM 764 O O . PRO A 1 104 ? 8.600 1.566 -1.919 1.00 85.00 104 PRO A O 1
ATOM 767 N N . GLY A 1 105 ? 10.056 2.133 -3.521 1.00 85.88 105 GLY A N 1
ATOM 768 C CA . GLY A 1 105 ? 9.091 2.623 -4.490 1.00 85.88 105 GLY A CA 1
ATOM 769 C C . GLY A 1 105 ? 9.463 2.146 -5.882 1.00 85.88 105 GLY A C 1
ATOM 770 O O . GLY A 1 105 ? 10.621 1.826 -6.154 1.00 85.88 105 GLY A O 1
ATOM 771 N N . PHE A 1 106 ? 8.471 2.110 -6.761 1.00 88.81 106 PHE A N 1
ATOM 772 C CA . PHE A 1 106 ? 8.679 1.875 -8.176 1.00 88.81 106 PHE A CA 1
ATOM 773 C C . PHE A 1 106 ? 7.878 2.916 -8.954 1.00 88.81 106 PHE A C 1
ATOM 775 O O . PHE A 1 106 ? 6.668 2.796 -9.167 1.00 88.81 106 PHE A O 1
ATOM 782 N N . LEU A 1 107 ? 8.559 4.013 -9.269 1.00 88.69 107 LEU A N 1
ATOM 783 C CA . LEU A 1 107 ? 7.958 5.202 -9.843 1.00 88.69 107 LEU A CA 1
ATOM 784 C C . LEU A 1 107 ? 7.715 5.016 -11.337 1.00 88.69 107 LEU A C 1
ATOM 786 O O . LEU A 1 107 ? 8.522 4.404 -12.035 1.00 88.69 107 LEU A O 1
ATOM 790 N N . LYS A 1 108 ? 6.617 5.598 -11.816 1.00 88.62 108 LYS A N 1
ATOM 791 C CA . LYS A 1 108 ? 6.197 5.604 -13.212 1.00 88.62 108 LYS A CA 1
ATOM 792 C C . LYS A 1 108 ? 5.839 7.016 -13.670 1.00 88.62 108 LYS A C 1
ATOM 794 O O . LYS A 1 108 ? 5.065 7.717 -13.013 1.00 88.62 108 LYS A O 1
ATOM 799 N N . ASN A 1 109 ? 6.353 7.401 -14.833 1.00 88.69 109 ASN A N 1
ATOM 800 C CA . ASN A 1 109 ? 5.837 8.514 -15.623 1.00 88.69 109 ASN A CA 1
ATOM 801 C C . ASN A 1 109 ? 5.261 7.957 -16.930 1.00 88.69 109 ASN A C 1
ATOM 803 O O . ASN A 1 109 ? 5.984 7.323 -17.708 1.00 88.69 109 ASN A O 1
ATOM 807 N N . HIS A 1 110 ? 3.953 8.104 -17.129 1.00 85.19 110 HIS A N 1
ATOM 808 C CA . HIS A 1 110 ? 3.288 7.570 -18.304 1.00 85.19 110 HIS A CA 1
ATOM 809 C C . HIS A 1 110 ? 3.448 8.513 -19.502 1.00 85.19 110 HIS A C 1
ATOM 811 O O . HIS A 1 110 ? 3.422 9.728 -19.369 1.00 85.19 110 HIS A O 1
ATOM 817 N N . SER A 1 111 ? 3.605 7.948 -20.701 1.00 82.69 111 SER A N 1
ATOM 818 C CA . SER A 1 111 ? 3.795 8.690 -21.953 1.00 82.69 111 SER A CA 1
ATOM 819 C C . SER A 1 111 ? 5.038 9.594 -21.981 1.00 82.69 111 SER A C 1
ATOM 821 O O . SER A 1 111 ? 5.170 10.437 -22.867 1.00 82.69 111 SER A O 1
ATOM 823 N N . ALA A 1 112 ? 5.978 9.399 -21.051 1.00 83.94 112 ALA A N 1
ATOM 824 C C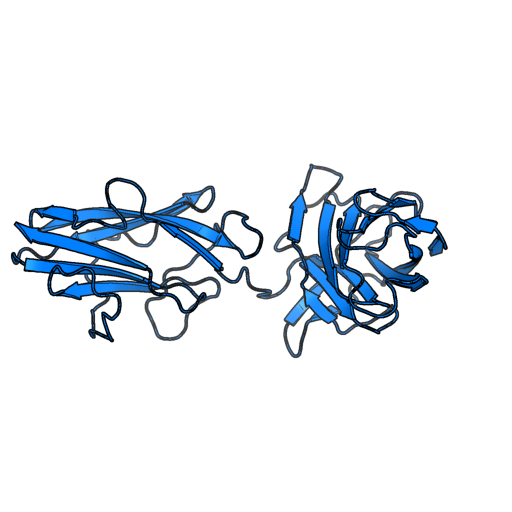A . ALA A 1 112 ? 7.264 10.079 -21.017 1.00 83.94 112 ALA A CA 1
ATOM 825 C C . ALA A 1 112 ? 8.408 9.098 -21.291 1.00 83.94 112 ALA A C 1
ATOM 827 O O . ALA A 1 112 ? 8.418 7.972 -20.791 1.00 83.94 112 ALA A O 1
ATOM 828 N N . SER A 1 113 ? 9.401 9.556 -22.051 1.00 87.19 113 SER A N 1
ATOM 829 C CA . SER A 1 113 ? 10.675 8.856 -22.206 1.00 87.19 113 SER A CA 1
ATOM 830 C C . SER A 1 113 ? 11.612 9.190 -21.051 1.00 87.19 113 SER A C 1
ATOM 832 O O . SER A 1 113 ? 11.634 10.318 -20.562 1.00 87.19 113 SER A O 1
ATOM 834 N N . CYS A 1 114 ? 12.447 8.230 -20.665 1.00 89.69 114 CYS A N 1
ATOM 835 C CA . CYS A 1 114 ? 13.537 8.480 -19.723 1.00 89.69 114 CYS A CA 1
ATOM 836 C C . CYS A 1 114 ? 14.684 9.301 -20.378 1.00 89.69 114 CYS A C 1
ATOM 838 O O . CYS A 1 114 ? 14.804 9.303 -21.607 1.00 89.69 114 CYS A O 1
ATOM 840 N N . PRO A 1 115 ? 15.614 9.902 -19.622 1.00 84.94 115 PRO A N 1
ATOM 841 C CA . PRO A 1 115 ? 15.494 10.126 -18.198 1.00 84.94 115 PRO A CA 1
ATOM 842 C C . PRO A 1 115 ? 14.474 11.205 -17.871 1.00 84.94 115 PRO A C 1
ATOM 844 O O . PRO A 1 115 ? 14.299 12.151 -18.641 1.00 84.94 115 PRO A O 1
ATOM 847 N N . THR A 1 116 ? 13.800 11.066 -16.734 1.00 82.19 116 THR A N 1
ATOM 848 C CA . THR A 1 116 ? 12.884 12.093 -16.236 1.00 82.19 116 THR A CA 1
ATOM 849 C C . THR A 1 116 ? 13.111 12.321 -14.756 1.00 82.19 116 THR A C 1
ATOM 851 O O . THR A 1 116 ? 13.372 11.409 -13.986 1.00 82.19 116 THR A O 1
ATOM 854 N N . THR A 1 117 ? 13.002 13.570 -14.329 1.00 80.50 117 THR A N 1
ATOM 855 C CA . THR A 1 117 ? 13.081 13.903 -12.906 1.00 80.50 117 THR A CA 1
ATOM 856 C C . THR A 1 117 ? 11.712 13.928 -12.244 1.00 80.50 117 THR A C 1
ATOM 858 O O . THR A 1 117 ? 11.657 13.951 -11.022 1.00 80.50 117 THR A O 1
ATOM 861 N N . MET A 1 118 ? 10.622 13.909 -13.020 1.00 84.38 118 MET A N 1
ATOM 862 C CA . MET A 1 118 ? 9.252 13.964 -12.512 1.00 84.38 118 MET A CA 1
ATOM 863 C C . MET A 1 118 ? 8.525 12.659 -12.802 1.00 84.38 118 MET A C 1
ATOM 865 O O . MET A 1 118 ? 8.413 12.254 -13.960 1.00 84.38 118 MET A O 1
ATOM 869 N N . PHE A 1 119 ? 7.976 12.043 -11.762 1.00 86.69 119 PHE A N 1
ATOM 870 C CA . PHE A 1 119 ? 7.153 10.841 -11.857 1.00 86.69 119 PHE A CA 1
ATOM 871 C C . PHE A 1 119 ? 5.723 11.109 -11.368 1.00 86.69 119 PHE A C 1
ATOM 873 O O . PHE A 1 119 ? 5.500 11.900 -10.448 1.00 86.69 119 PHE A O 1
ATOM 880 N N . GLU A 1 120 ? 4.751 10.452 -12.002 1.00 83.69 120 GLU A N 1
ATOM 881 C CA . GLU A 1 120 ? 3.315 10.727 -11.840 1.00 83.69 120 GLU A CA 1
ATOM 882 C C . GLU A 1 120 ? 2.635 9.762 -10.873 1.00 83.69 120 GLU A C 1
ATOM 884 O O . GLU A 1 120 ? 1.844 10.180 -10.028 1.00 83.69 120 GLU A O 1
ATOM 889 N N . THR A 1 121 ? 2.968 8.465 -10.970 1.00 80.00 121 THR A N 1
ATOM 890 C CA . THR A 1 121 ? 2.520 7.446 -9.999 1.00 80.00 121 THR A CA 1
ATOM 891 C C . THR A 1 121 ? 3.662 6.623 -9.368 1.00 80.00 121 THR A C 1
ATOM 893 O O . THR A 1 121 ? 4.699 6.424 -9.992 1.00 80.00 121 THR A O 1
ATOM 896 N N . ASN A 1 122 ? 3.507 6.172 -8.116 1.00 82.50 122 ASN A N 1
ATOM 897 C CA . ASN A 1 122 ? 4.309 5.082 -7.547 1.00 82.50 122 ASN A CA 1
ATOM 898 C C . ASN A 1 122 ? 3.448 3.827 -7.636 1.00 82.50 122 ASN A C 1
ATOM 900 O O . ASN A 1 122 ? 2.396 3.774 -7.005 1.00 82.50 122 ASN A O 1
ATOM 904 N N . GLN A 1 123 ? 3.874 2.869 -8.446 1.00 82.69 123 GLN A N 1
ATOM 905 C CA . GLN A 1 123 ? 3.090 1.692 -8.814 1.00 82.69 123 GLN A CA 1
ATOM 906 C C . GLN A 1 123 ? 3.609 0.426 -8.134 1.00 82.69 123 GLN A C 1
ATOM 908 O O . GLN A 1 123 ? 3.337 -0.673 -8.608 1.00 82.69 123 GLN A O 1
ATOM 913 N N . ILE A 1 124 ? 4.401 0.559 -7.065 1.00 82.44 124 ILE A N 1
ATOM 914 C CA . ILE A 1 124 ? 4.939 -0.606 -6.370 1.00 82.44 124 ILE A CA 1
ATOM 915 C C . ILE A 1 124 ? 3.794 -1.517 -5.909 1.00 82.44 124 ILE A C 1
ATOM 917 O O . ILE A 1 124 ? 2.909 -1.071 -5.191 1.00 82.44 124 ILE A O 1
ATOM 921 N N . ASP A 1 125 ? 3.826 -2.774 -6.338 1.00 78.75 125 ASP A N 1
ATOM 922 C CA . ASP A 1 125 ? 2.866 -3.841 -6.007 1.00 78.75 125 ASP A CA 1
ATOM 923 C C . ASP A 1 125 ? 3.534 -4.910 -5.126 1.00 78.75 125 ASP A C 1
ATOM 925 O O . ASP A 1 125 ? 2.908 -5.601 -4.328 1.00 78.75 125 ASP A O 1
ATOM 929 N N . GLY A 1 126 ? 4.863 -5.011 -5.197 1.00 75.00 126 GLY A N 1
ATOM 930 C CA . GLY A 1 126 ? 5.624 -5.926 -4.365 1.00 75.00 126 GLY A CA 1
ATOM 931 C C . GLY A 1 126 ? 7.067 -5.490 -4.183 1.00 75.00 126 GLY A C 1
ATOM 932 O O . GLY A 1 126 ? 7.683 -4.885 -5.060 1.00 75.00 126 GLY A O 1
ATOM 933 N N . PHE A 1 127 ? 7.620 -5.850 -3.031 1.00 81.38 127 PHE A N 1
ATOM 934 C CA . PHE A 1 127 ? 9.037 -5.719 -2.737 1.00 81.38 127 PHE A CA 1
ATOM 935 C C . PHE A 1 127 ? 9.521 -6.986 -2.050 1.00 81.38 127 PHE A C 1
ATOM 937 O O . PHE A 1 127 ? 8.933 -7.428 -1.060 1.00 81.38 127 PHE A O 1
ATOM 944 N N . PHE A 1 128 ? 10.588 -7.569 -2.574 1.00 77.19 128 PHE A N 1
ATOM 945 C CA . PHE A 1 128 ? 11.230 -8.736 -1.992 1.00 77.19 128 PHE A CA 1
ATOM 946 C C . PHE A 1 128 ? 12.724 -8.467 -1.890 1.00 77.19 128 PHE A C 1
ATOM 948 O O . PHE A 1 128 ? 13.352 -8.183 -2.901 1.00 77.19 128 PHE A O 1
ATOM 955 N N . GLN A 1 129 ? 13.295 -8.559 -0.691 1.00 78.50 129 GLN A N 1
ATOM 956 C CA . GLN A 1 129 ? 14.724 -8.359 -0.467 1.00 78.50 129 GLN A CA 1
ATOM 957 C C . GLN A 1 129 ? 15.342 -9.607 0.159 1.00 78.50 129 GLN A C 1
ATOM 959 O O . GLN A 1 129 ? 15.084 -9.933 1.318 1.00 78.50 129 GLN A O 1
ATOM 964 N N . THR A 1 130 ? 16.191 -10.292 -0.605 1.00 72.56 130 THR A N 1
ATOM 965 C CA . THR A 1 130 ? 17.225 -11.178 -0.053 1.00 72.56 130 THR A CA 1
ATOM 966 C C . THR A 1 130 ? 18.504 -10.371 0.150 1.00 72.56 130 THR A C 1
ATOM 968 O O . THR A 1 130 ? 18.606 -9.232 -0.293 1.00 72.56 130 THR A O 1
ATOM 971 N N . ARG A 1 131 ? 19.499 -10.942 0.840 1.00 62.19 131 ARG A N 1
ATOM 972 C CA . ARG A 1 131 ? 20.747 -10.248 1.218 1.00 62.19 131 ARG A CA 1
ATOM 973 C C . ARG A 1 131 ? 21.518 -9.614 0.041 1.00 62.19 131 ARG A C 1
ATOM 975 O O . ARG A 1 131 ? 22.456 -8.878 0.309 1.00 62.19 131 ARG A O 1
ATOM 982 N N . ILE A 1 132 ? 21.215 -9.967 -1.210 1.00 72.50 132 ILE A N 1
ATOM 983 C CA . ILE A 1 132 ? 21.981 -9.525 -2.386 1.00 72.50 132 ILE A CA 1
ATOM 984 C C . ILE A 1 132 ? 21.061 -9.061 -3.524 1.00 72.50 132 ILE A C 1
ATOM 986 O O . ILE A 1 132 ? 21.398 -8.078 -4.165 1.00 72.50 132 ILE A O 1
ATOM 990 N N . ASP A 1 133 ? 19.866 -9.648 -3.688 1.00 77.44 133 ASP A N 1
ATOM 991 C CA . ASP A 1 133 ? 19.061 -9.427 -4.899 1.00 77.44 133 ASP A CA 1
ATOM 992 C C . ASP A 1 133 ? 17.654 -8.873 -4.592 1.00 77.44 133 ASP A C 1
ATOM 994 O O . ASP A 1 133 ? 16.651 -9.591 -4.742 1.00 77.44 133 ASP A O 1
ATOM 998 N N . PRO A 1 134 ? 17.512 -7.620 -4.117 1.00 80.31 134 PRO A N 1
ATOM 999 C CA . PRO A 1 134 ? 16.196 -7.017 -4.040 1.00 80.31 134 PRO A CA 1
ATOM 1000 C C . PRO A 1 134 ? 15.488 -6.992 -5.398 1.00 80.31 134 PRO A C 1
ATOM 1002 O O . PRO A 1 134 ? 16.085 -6.817 -6.458 1.00 80.31 134 PRO A O 1
ATOM 1005 N N . THR A 1 135 ? 14.173 -7.172 -5.348 1.00 84.19 135 THR A N 1
ATOM 1006 C CA . THR A 1 135 ? 13.280 -7.087 -6.497 1.00 84.19 135 THR A CA 1
ATOM 1007 C C . THR A 1 135 ? 12.135 -6.138 -6.171 1.00 84.19 135 THR A C 1
ATOM 1009 O O . THR A 1 135 ? 11.371 -6.388 -5.232 1.00 84.19 135 THR A O 1
ATOM 1012 N N . THR A 1 136 ? 11.984 -5.078 -6.965 1.00 82.44 136 THR A N 1
ATOM 1013 C CA . THR A 1 136 ? 10.773 -4.243 -6.983 1.00 82.44 136 THR A CA 1
ATOM 1014 C C . THR A 1 136 ? 9.850 -4.701 -8.092 1.00 82.44 136 THR A C 1
ATOM 1016 O O . THR A 1 136 ? 10.296 -4.935 -9.215 1.00 82.44 136 THR A O 1
ATOM 1019 N N . LYS A 1 137 ? 8.562 -4.811 -7.773 1.00 85.25 137 LYS A N 1
ATOM 1020 C CA . LYS A 1 137 ? 7.495 -5.151 -8.710 1.00 85.25 137 LYS A CA 1
ATOM 1021 C C . LYS A 1 137 ? 6.477 -4.031 -8.769 1.00 85.25 137 LYS A C 1
ATOM 1023 O O . LYS A 1 137 ? 6.171 -3.433 -7.740 1.00 85.25 137 LYS A O 1
ATOM 1028 N N . ALA A 1 138 ? 5.944 -3.783 -9.950 1.00 83.25 138 ALA A N 1
ATOM 1029 C CA . ALA A 1 138 ? 4.841 -2.869 -10.174 1.00 83.25 138 ALA A CA 1
ATOM 1030 C C . ALA A 1 138 ? 3.916 -3.424 -11.240 1.00 83.25 138 ALA A C 1
ATOM 1032 O O . ALA A 1 138 ? 4.352 -4.184 -12.103 1.00 83.25 138 ALA A O 1
ATOM 1033 N N . LYS A 1 139 ? 2.664 -2.986 -11.221 1.00 81.81 139 LYS A N 1
ATOM 1034 C CA . LYS A 1 139 ? 1.736 -3.212 -12.325 1.00 81.81 139 LYS A CA 1
ATOM 1035 C C . LYS A 1 139 ? 1.577 -1.936 -13.131 1.00 81.81 139 LYS A C 1
ATOM 1037 O O . LYS A 1 139 ? 1.550 -0.835 -12.580 1.00 81.81 139 LYS A O 1
ATOM 1042 N N . SER A 1 140 ? 1.520 -2.062 -14.447 1.00 68.50 140 SER A N 1
ATOM 1043 C CA . SER A 1 140 ? 1.274 -0.931 -15.332 1.00 68.50 140 SER A CA 1
ATOM 1044 C C . SER A 1 140 ? -0.140 -0.923 -15.862 1.00 68.50 140 SER A C 1
ATOM 1046 O O . SER A 1 140 ? -0.748 -1.968 -16.001 1.00 68.50 140 SER A O 1
ATOM 1048 N N . GLY A 1 141 ? -0.579 0.276 -16.245 1.00 59.56 141 GLY A N 1
ATOM 1049 C CA . GLY A 1 141 ? -1.492 0.477 -17.358 1.00 59.56 141 GLY A CA 1
ATOM 1050 C C . GLY A 1 141 ? -0.979 1.566 -18.303 1.00 59.56 141 GLY A C 1
ATOM 1051 O O . GLY A 1 141 ? -0.706 2.679 -17.850 1.00 59.56 141 GLY A O 1
ATOM 1052 N N . GLY A 1 142 ? -0.748 1.268 -19.582 1.00 58.38 142 GLY A N 1
ATOM 1053 C CA . GLY A 1 142 ? -0.480 2.282 -20.620 1.00 58.38 142 GLY A CA 1
ATOM 1054 C C . GLY A 1 142 ? 0.817 2.097 -21.415 1.00 58.38 142 GLY A C 1
ATOM 1055 O O . GLY A 1 142 ? 1.777 1.501 -20.936 1.00 58.38 142 GLY A O 1
ATOM 1056 N N . THR A 1 143 ? 0.870 2.663 -22.622 1.00 65.62 143 THR A N 1
ATOM 1057 C CA . THR A 1 143 ? 2.018 2.590 -23.547 1.00 65.62 143 THR A CA 1
ATOM 1058 C C . THR A 1 143 ? 3.043 3.693 -23.379 1.00 65.62 143 THR A C 1
ATOM 1060 O O . THR A 1 143 ? 2.666 4.854 -23.249 1.00 65.62 143 THR A O 1
ATOM 1063 N N . GLY A 1 144 ? 4.332 3.352 -23.470 1.00 71.62 144 GLY A N 1
ATOM 1064 C CA . GLY A 1 144 ? 5.412 4.320 -23.288 1.00 71.62 144 GLY A CA 1
ATOM 1065 C C . GLY A 1 144 ? 5.489 4.733 -21.824 1.00 71.62 144 GLY A C 1
ATOM 1066 O O . GLY A 1 144 ? 4.613 5.427 -21.304 1.00 71.62 144 GLY A O 1
ATOM 1067 N N . SER A 1 145 ? 6.493 4.255 -21.104 1.00 85.12 145 SER A N 1
ATOM 1068 C CA . SER A 1 145 ? 6.624 4.624 -19.696 1.00 85.12 145 SER A CA 1
ATOM 1069 C C . SER A 1 145 ? 8.063 4.612 -19.237 1.00 85.12 145 SER A C 1
ATOM 1071 O O . SER A 1 145 ? 8.826 3.708 -19.576 1.00 85.12 145 SER A O 1
ATOM 1073 N N . CYS A 1 146 ? 8.395 5.624 -18.442 1.00 90.81 146 CYS A N 1
ATOM 1074 C CA . CYS A 1 146 ? 9.641 5.668 -17.711 1.00 90.81 146 CYS A CA 1
ATOM 1075 C C . CYS A 1 146 ? 9.439 5.085 -16.317 1.00 90.81 146 CYS A C 1
ATOM 1077 O O . CYS A 1 146 ? 8.520 5.501 -15.604 1.00 90.81 146 CYS A O 1
ATOM 1079 N N . TRP A 1 147 ? 10.300 4.140 -15.946 1.00 91.50 147 TRP A N 1
ATOM 1080 C CA . TRP A 1 147 ? 10.238 3.420 -14.679 1.00 91.50 147 TRP A CA 1
ATOM 1081 C C . TRP A 1 147 ? 11.512 3.582 -13.871 1.00 91.50 147 TRP A C 1
ATOM 1083 O O . TRP A 1 147 ? 12.605 3.461 -14.428 1.00 91.50 147 TRP A O 1
ATOM 1093 N N . LEU A 1 148 ? 11.370 3.765 -12.558 1.00 91.75 148 LEU A N 1
ATOM 1094 C CA . LEU A 1 148 ? 12.506 3.917 -11.656 1.00 91.75 148 LEU A CA 1
ATOM 1095 C C . LEU A 1 148 ? 12.280 3.272 -10.290 1.00 91.75 148 LEU A C 1
ATOM 1097 O O . LEU A 1 148 ? 11.332 3.614 -9.585 1.00 91.75 148 LEU A O 1
ATOM 1101 N N . ALA A 1 149 ? 13.184 2.377 -9.892 1.00 90.38 149 ALA A N 1
ATOM 1102 C CA . ALA A 1 149 ? 13.213 1.838 -8.536 1.00 90.38 149 ALA A CA 1
ATOM 1103 C C . ALA A 1 149 ? 13.840 2.861 -7.574 1.00 90.38 149 ALA A C 1
ATOM 1105 O O . ALA A 1 149 ? 14.926 3.390 -7.822 1.00 90.38 149 ALA A O 1
ATOM 1106 N N . THR A 1 150 ? 13.158 3.140 -6.467 1.00 88.44 150 THR A N 1
ATOM 1107 C CA . THR A 1 150 ? 13.548 4.182 -5.509 1.00 88.44 150 THR A CA 1
ATOM 1108 C C . THR A 1 150 ? 13.467 3.702 -4.066 1.00 88.44 150 THR A C 1
ATOM 1110 O O . THR A 1 150 ? 12.736 2.768 -3.755 1.00 88.44 150 THR A O 1
ATOM 1113 N N . GLN A 1 151 ? 14.169 4.384 -3.175 1.00 84.88 151 GLN A N 1
ATOM 1114 C CA . GLN A 1 151 ? 14.139 4.238 -1.729 1.00 84.88 151 GLN A CA 1
ATOM 1115 C C . GLN A 1 151 ? 13.880 5.586 -1.058 1.00 84.88 151 GLN A C 1
ATOM 1117 O O . GLN A 1 151 ? 13.986 6.644 -1.683 1.00 84.88 151 GLN A O 1
ATOM 1122 N N . ASP A 1 152 ? 13.543 5.519 0.227 1.00 71.31 152 ASP A N 1
ATOM 1123 C CA . ASP A 1 152 ? 13.203 6.660 1.074 1.00 71.31 152 ASP A CA 1
ATOM 1124 C C . ASP A 1 152 ? 12.232 7.626 0.397 1.00 71.31 152 ASP A C 1
ATOM 1126 O O . ASP A 1 152 ? 12.433 8.832 0.304 1.00 71.31 152 ASP A O 1
ATOM 1130 N N . THR A 1 153 ? 11.169 7.045 -0.144 1.00 61.38 153 THR A N 1
ATOM 1131 C CA . THR A 1 153 ? 10.087 7.808 -0.738 1.00 61.38 153 THR A CA 1
ATOM 1132 C C . THR A 1 153 ? 9.359 8.559 0.376 1.00 61.38 153 THR A C 1
ATOM 1134 O O . THR A 1 153 ? 8.596 7.968 1.147 1.00 61.38 153 THR A O 1
ATOM 1137 N N . ASP A 1 154 ? 9.634 9.859 0.514 1.00 58.19 154 ASP A N 1
ATOM 1138 C CA . ASP A 1 154 ? 9.090 10.713 1.574 1.00 58.19 154 ASP A CA 1
ATOM 1139 C C . ASP A 1 154 ? 7.555 10.687 1.548 1.00 58.19 154 ASP A C 1
ATOM 1141 O O . ASP A 1 154 ? 6.891 11.392 0.784 1.00 58.19 154 ASP A O 1
ATOM 1145 N N . GLY A 1 155 ? 6.963 9.822 2.373 1.00 52.00 155 GLY A N 1
ATOM 1146 C CA . GLY A 1 155 ? 5.517 9.710 2.505 1.00 52.00 155 GLY A CA 1
ATOM 1147 C C . GLY A 1 155 ? 4.801 9.301 1.218 1.00 52.00 155 GLY A C 1
ATOM 1148 O O . GLY A 1 155 ? 3.667 9.748 0.994 1.00 52.00 155 GLY A O 1
ATOM 1149 N N . ILE A 1 156 ? 5.399 8.463 0.360 1.00 50.72 156 ILE A N 1
ATOM 1150 C CA . ILE A 1 156 ? 4.574 7.707 -0.587 1.00 50.72 156 ILE A CA 1
ATOM 1151 C C . ILE A 1 156 ? 3.829 6.668 0.237 1.00 50.72 156 ILE A C 1
ATOM 1153 O O . ILE A 1 156 ? 4.360 5.636 0.622 1.00 50.72 156 ILE A O 1
ATOM 1157 N N . SER A 1 157 ? 2.631 7.070 0.644 1.00 49.09 157 SER A N 1
ATOM 1158 C CA . SER A 1 157 ? 1.793 6.371 1.590 1.00 49.09 157 SER A CA 1
ATOM 1159 C C . SER A 1 157 ? 1.656 4.911 1.180 1.00 49.09 157 SER A C 1
ATOM 1161 O O . SER A 1 157 ? 1.020 4.620 0.167 1.00 49.09 157 SER A O 1
ATOM 1163 N N . ASP A 1 158 ? 2.118 4.016 2.053 1.00 52.19 158 ASP A N 1
ATOM 1164 C CA . ASP A 1 158 ? 1.246 2.965 2.568 1.00 52.19 158 ASP A CA 1
ATOM 1165 C C . ASP A 1 158 ? -0.095 3.633 2.903 1.00 52.19 158 ASP A C 1
ATOM 1167 O O . ASP A 1 158 ? -0.345 4.079 4.028 1.00 52.19 158 ASP A O 1
ATOM 1171 N N . SER A 1 159 ? -0.931 3.854 1.889 1.00 56.88 159 SER A N 1
ATOM 1172 C CA . SER A 1 159 ? -2.313 4.192 2.143 1.00 56.88 159 SER A CA 1
ATOM 1173 C C . SER A 1 159 ? -2.850 2.960 2.843 1.00 56.88 159 SER A C 1
ATOM 1175 O O . SER A 1 159 ? -2.733 1.836 2.347 1.00 56.88 159 SER A O 1
ATOM 1177 N N . VAL A 1 160 ? -3.294 3.157 4.080 1.00 55.94 160 VAL A N 1
ATOM 1178 C CA . VAL A 1 160 ? -3.966 2.092 4.792 1.00 55.94 160 VAL A CA 1
ATOM 1179 C C . VAL A 1 160 ? -5.188 1.753 3.960 1.00 55.94 160 VAL A C 1
ATOM 1181 O O . VAL A 1 160 ? -6.052 2.612 3.815 1.00 55.94 160 VAL A O 1
ATOM 1184 N N . SER A 1 161 ? -5.235 0.564 3.372 1.00 63.53 161 SER A N 1
ATOM 1185 C CA . SER A 1 161 ? -6.301 0.238 2.425 1.00 63.53 161 SER A CA 1
ATOM 1186 C C . SER A 1 161 ? -7.204 -0.877 2.922 1.00 63.53 161 SER A C 1
ATOM 1188 O O . SER A 1 161 ? -8.328 -0.976 2.452 1.00 63.53 161 SER A O 1
ATOM 1190 N N . ASN A 1 162 ? -6.718 -1.735 3.827 1.00 82.75 162 ASN A N 1
ATOM 1191 C CA . ASN A 1 162 ? -7.410 -2.972 4.159 1.00 82.75 162 ASN A CA 1
ATOM 1192 C C . ASN A 1 162 ? -7.355 -3.258 5.660 1.00 82.75 162 ASN A C 1
ATOM 1194 O O . ASN A 1 162 ? -6.416 -3.874 6.173 1.00 82.75 162 ASN A O 1
ATOM 1198 N N . PHE A 1 163 ? -8.406 -2.837 6.362 1.00 90.19 163 PHE A N 1
ATOM 1199 C CA . PHE A 1 163 ? -8.766 -3.409 7.654 1.00 90.19 163 PHE A CA 1
ATOM 1200 C C . PHE A 1 163 ? -9.378 -4.791 7.423 1.00 90.19 163 PHE A C 1
ATOM 1202 O O . PHE A 1 163 ? -10.424 -4.917 6.791 1.00 90.19 163 PHE A O 1
ATOM 1209 N N . ILE A 1 164 ? -8.732 -5.839 7.929 1.00 91.31 164 ILE A N 1
ATOM 1210 C CA . ILE A 1 164 ? -9.224 -7.215 7.750 1.00 91.31 164 ILE A CA 1
ATOM 1211 C C . ILE A 1 164 ? -10.411 -7.506 8.669 1.00 91.31 164 ILE A C 1
ATOM 1213 O O . ILE A 1 164 ? -11.296 -8.290 8.331 1.00 91.31 164 ILE A O 1
ATOM 1217 N N . GLY A 1 165 ? -10.421 -6.885 9.847 1.00 92.19 165 GLY A N 1
ATOM 1218 C CA . GLY A 1 165 ? -11.410 -7.139 10.881 1.00 92.19 165 GLY A CA 1
ATOM 1219 C C . GLY A 1 165 ? -10.812 -7.103 12.280 1.00 92.19 165 GLY A C 1
ATOM 1220 O O . GLY A 1 165 ? -9.593 -7.148 12.482 1.00 92.19 165 GLY A O 1
ATOM 1221 N N . PHE A 1 166 ? -11.702 -7.083 13.262 1.00 95.69 166 PHE A N 1
ATOM 1222 C CA . PHE A 1 166 ? -11.379 -7.409 14.638 1.00 95.69 166 PHE A CA 1
ATOM 1223 C C . PHE A 1 166 ? -11.071 -8.907 14.777 1.00 95.69 166 PHE A C 1
ATOM 1225 O O . PHE A 1 166 ? -11.743 -9.753 14.185 1.00 95.69 166 PHE A O 1
ATOM 1232 N N . LEU A 1 167 ? -10.048 -9.220 15.566 1.00 96.56 167 LEU A N 1
ATOM 1233 C CA . LEU A 1 167 ? -9.658 -10.571 15.955 1.00 96.56 167 LEU A CA 1
ATOM 1234 C C . LEU A 1 167 ? -10.191 -10.879 17.362 1.00 96.56 167 LEU A C 1
ATOM 1236 O O . LEU A 1 167 ? -10.500 -9.971 18.143 1.00 96.56 167 LEU A O 1
ATOM 1240 N N . ASP A 1 168 ? -10.227 -12.165 17.718 1.00 95.19 168 ASP A N 1
ATOM 1241 C CA . ASP A 1 168 ? -10.679 -12.610 19.038 1.00 95.19 168 ASP A CA 1
ATOM 1242 C C . ASP A 1 168 ? -9.989 -11.834 20.183 1.00 95.19 168 ASP A C 1
ATOM 1244 O O . ASP A 1 168 ? -8.758 -11.673 20.200 1.00 95.19 168 ASP A O 1
ATOM 1248 N N . PRO A 1 169 ? -10.761 -11.363 21.182 1.00 95.94 169 PRO A N 1
ATOM 1249 C CA . PRO A 1 169 ? -12.108 -11.825 21.544 1.00 95.94 169 PRO A CA 1
ATOM 1250 C C . PRO A 1 169 ? -13.271 -11.012 20.942 1.00 95.94 169 PRO A C 1
ATOM 1252 O O . PRO A 1 169 ? -14.412 -11.215 21.355 1.00 95.94 169 PRO A O 1
ATOM 1255 N N . VAL A 1 170 ? -13.001 -10.053 20.051 1.00 96.88 170 VAL A N 1
ATOM 1256 C CA . VAL A 1 170 ? -14.029 -9.156 19.504 1.00 96.88 170 VAL A CA 1
ATOM 1257 C C . VAL A 1 170 ? -14.583 -9.727 18.202 1.00 96.88 170 VAL A C 1
ATOM 1259 O O . VAL A 1 170 ? -13.842 -10.012 17.267 1.00 96.88 170 VAL A O 1
ATOM 1262 N N . GLN A 1 171 ? -15.903 -9.859 18.131 1.00 95.06 171 GLN A N 1
ATOM 1263 C CA . GLN A 1 171 ? -16.627 -10.318 16.951 1.00 95.06 171 GLN A CA 1
ATOM 1264 C C . GLN A 1 171 ? -17.070 -9.127 16.087 1.00 95.06 171 GLN A C 1
ATOM 1266 O O . GLN A 1 171 ? -17.632 -8.166 16.611 1.00 95.06 171 GLN A O 1
ATOM 1271 N N . ASN A 1 172 ? -16.853 -9.215 14.769 1.00 90.00 172 ASN A N 1
ATOM 1272 C CA . ASN A 1 172 ? -17.147 -8.144 13.800 1.00 90.00 172 ASN A CA 1
ATOM 1273 C C . ASN A 1 172 ? -18.650 -7.942 13.543 1.00 90.00 172 ASN A C 1
ATOM 1275 O O . ASN A 1 172 ? -19.136 -6.821 13.525 1.00 90.00 172 ASN A O 1
ATOM 1279 N N . ALA A 1 173 ? -19.398 -9.032 13.353 1.00 88.75 173 ALA A N 1
ATOM 1280 C CA . ALA A 1 173 ? -20.805 -8.996 12.933 1.00 88.75 173 ALA A CA 1
ATOM 1281 C C . ALA A 1 173 ? -21.784 -9.376 14.060 1.00 88.75 173 ALA A C 1
ATOM 1283 O O . ALA A 1 173 ? -22.905 -9.815 13.804 1.00 88.75 173 ALA A O 1
ATOM 1284 N N . ALA A 1 174 ? -21.351 -9.263 15.318 1.00 91.19 174 ALA A N 1
ATOM 1285 C CA . ALA A 1 174 ? -22.140 -9.643 16.482 1.00 91.19 174 ALA A CA 1
ATOM 1286 C C . ALA A 1 174 ? -21.971 -8.641 17.628 1.00 91.19 174 ALA A C 1
ATOM 1288 O O . ALA A 1 174 ? -20.988 -7.908 17.715 1.00 91.19 174 ALA A O 1
ATOM 1289 N N . ILE A 1 175 ? -22.946 -8.632 18.537 1.00 94.12 175 ILE A N 1
ATOM 1290 C CA . ILE A 1 175 ? -22.885 -7.817 19.750 1.00 94.12 175 ILE A CA 1
ATOM 1291 C C . ILE A 1 175 ? -22.001 -8.527 20.776 1.00 94.12 175 ILE A C 1
ATOM 1293 O O . ILE A 1 175 ? -22.352 -9.587 21.299 1.00 94.12 175 ILE A O 1
ATOM 1297 N N . ASN A 1 176 ? -20.887 -7.896 21.127 1.00 96.00 176 ASN A N 1
ATOM 1298 C CA . ASN A 1 176 ? -19.941 -8.387 22.118 1.00 96.00 176 ASN A CA 1
ATOM 1299 C C . ASN A 1 176 ? -20.474 -8.122 23.534 1.00 96.00 176 ASN A C 1
ATOM 1301 O O . ASN A 1 176 ? -20.566 -6.978 23.983 1.00 96.00 176 ASN A O 1
ATOM 1305 N N . VAL A 1 177 ? -20.845 -9.174 24.266 1.00 96.75 177 VAL A N 1
ATOM 1306 C CA . VAL A 1 177 ? -21.389 -9.038 25.627 1.00 96.75 177 VAL A CA 1
ATOM 1307 C C . VAL A 1 177 ? -20.266 -9.107 26.656 1.00 96.75 177 VAL A C 1
ATOM 1309 O O . VAL A 1 177 ? -19.651 -10.154 26.850 1.00 96.75 177 VAL A O 1
ATOM 1312 N N . VAL A 1 178 ? -20.037 -8.010 27.371 1.00 96.81 178 VAL A N 1
ATOM 1313 C CA . VAL A 1 178 ? -18.890 -7.837 28.281 1.00 96.81 178 VAL A CA 1
ATOM 1314 C C . VAL A 1 178 ? -19.326 -7.220 29.611 1.00 96.81 178 VAL A C 1
ATOM 1316 O O . VAL A 1 178 ? -20.423 -6.672 29.728 1.00 96.81 178 VAL A O 1
ATOM 1319 N N . LYS A 1 179 ? -18.499 -7.344 30.653 1.00 97.12 179 LYS A N 1
ATOM 1320 C CA . LYS A 1 179 ? -18.786 -6.723 31.955 1.00 97.12 179 LYS A CA 1
ATOM 1321 C C . LYS A 1 179 ? -18.390 -5.244 31.920 1.00 97.12 179 LYS A C 1
ATOM 1323 O O . LYS A 1 179 ? -17.301 -4.922 31.451 1.00 97.12 179 LYS A O 1
ATOM 1328 N N . GLY A 1 180 ? -19.229 -4.363 32.469 1.00 94.50 180 GLY A N 1
ATOM 1329 C CA . GLY A 1 180 ? -18.853 -2.958 32.674 1.00 94.50 180 GLY A CA 1
ATOM 1330 C C . GLY A 1 180 ? -17.548 -2.816 33.473 1.00 94.50 180 GLY A C 1
ATOM 1331 O O . GLY A 1 180 ? -17.300 -3.576 34.413 1.00 94.50 180 GLY A O 1
ATOM 1332 N N . GLY A 1 181 ? -16.687 -1.875 33.085 1.00 92.12 181 GLY A N 1
ATOM 1333 C CA . GLY A 1 181 ? -15.379 -1.667 33.712 1.00 92.12 181 GLY A CA 1
ATOM 1334 C C . GLY A 1 181 ? -14.308 -2.684 33.308 1.00 92.12 181 GLY A C 1
ATOM 1335 O O . GLY A 1 181 ? -13.187 -2.626 33.820 1.00 92.12 181 GLY A O 1
ATOM 1336 N N . GLN A 1 182 ? -14.602 -3.634 32.422 1.00 93.50 182 GLN A N 1
ATOM 1337 C CA . GLN A 1 182 ? -13.621 -4.595 31.922 1.00 93.50 182 GLN A CA 1
ATOM 1338 C C . GLN A 1 182 ? -12.654 -3.934 30.928 1.00 93.50 182 GLN A C 1
ATOM 1340 O O . GLN A 1 182 ? -13.041 -3.047 30.166 1.00 93.50 182 GLN A O 1
ATOM 1345 N N . ALA A 1 183 ? -11.391 -4.366 30.953 1.00 93.12 183 ALA A N 1
ATOM 1346 C CA . ALA A 1 183 ? -10.420 -4.049 29.912 1.00 93.12 183 ALA A CA 1
ATOM 1347 C C . ALA A 1 183 ? -10.584 -5.047 28.757 1.00 93.12 183 ALA A C 1
ATOM 1349 O O . ALA A 1 183 ? -10.484 -6.256 28.977 1.00 93.12 183 ALA A O 1
ATOM 1350 N N . ILE A 1 184 ? -10.859 -4.547 27.556 1.00 93.69 184 ILE A N 1
ATOM 1351 C CA . ILE A 1 184 ? -11.123 -5.343 26.358 1.00 93.69 184 ILE A CA 1
ATOM 1352 C C . ILE A 1 184 ? -10.022 -5.064 25.330 1.00 93.69 184 ILE A C 1
ATOM 1354 O O . ILE A 1 184 ? -9.868 -3.913 24.915 1.00 93.69 184 ILE A O 1
ATOM 1358 N N . PRO A 1 185 ? -9.240 -6.076 24.914 1.00 94.88 185 PRO A N 1
ATOM 1359 C CA . PRO A 1 185 ? -8.272 -5.902 23.844 1.00 94.88 185 PRO A CA 1
ATOM 1360 C C . PRO A 1 185 ? -8.998 -5.867 22.495 1.00 94.88 185 PRO A C 1
ATOM 1362 O O . PRO A 1 185 ? -9.581 -6.862 22.069 1.00 94.88 185 PRO A O 1
ATOM 1365 N N . LEU A 1 186 ? -8.933 -4.728 21.815 1.00 95.31 186 LEU A N 1
ATOM 1366 C CA . LEU A 1 186 ? -9.262 -4.605 20.403 1.00 95.31 186 LEU A CA 1
ATOM 1367 C C . LEU A 1 186 ? -8.042 -5.051 19.608 1.00 95.31 186 LEU A C 1
ATOM 1369 O O . LEU A 1 186 ? -7.073 -4.302 19.494 1.00 95.31 186 LEU A O 1
ATOM 1373 N N . LYS A 1 187 ? -8.068 -6.280 19.105 1.00 96.44 187 LYS A N 1
ATOM 1374 C CA . LYS A 1 187 ? -7.044 -6.782 18.190 1.00 96.44 187 LYS A CA 1
ATOM 1375 C C . LYS A 1 187 ? -7.561 -6.668 16.771 1.00 96.44 187 LYS A C 1
ATOM 1377 O O . LYS A 1 187 ? -8.731 -6.955 16.544 1.00 96.44 187 LYS A O 1
ATOM 1382 N N . PHE A 1 188 ? -6.718 -6.262 15.840 1.00 95.88 188 PHE A N 1
ATOM 1383 C CA . PHE A 1 188 ? -7.094 -6.128 14.437 1.00 95.88 188 PHE A CA 1
ATOM 1384 C C . PHE A 1 188 ? -5.868 -6.238 13.538 1.00 95.88 188 PHE A C 1
ATOM 1386 O O . PHE A 1 188 ? -4.739 -6.057 14.002 1.00 95.88 188 PHE A O 1
ATOM 1393 N N . GLN A 1 189 ? -6.096 -6.538 12.261 1.00 95.25 189 GLN A N 1
ATOM 1394 C CA . GLN A 1 189 ? -5.043 -6.596 11.254 1.00 95.25 189 GLN A CA 1
ATOM 1395 C C . GLN A 1 189 ? -5.246 -5.519 10.188 1.00 95.25 189 GLN A C 1
ATOM 1397 O O . GLN A 1 189 ? -6.362 -5.303 9.711 1.00 95.25 189 GLN A O 1
ATOM 1402 N N . VAL A 1 190 ? -4.147 -4.860 9.828 1.00 92.44 190 VAL A N 1
ATOM 1403 C CA . VAL A 1 190 ? -4.094 -3.790 8.834 1.00 92.44 190 VAL A CA 1
ATOM 1404 C C . VAL A 1 190 ? -3.070 -4.141 7.763 1.00 92.44 190 VAL A C 1
ATOM 1406 O O . VAL A 1 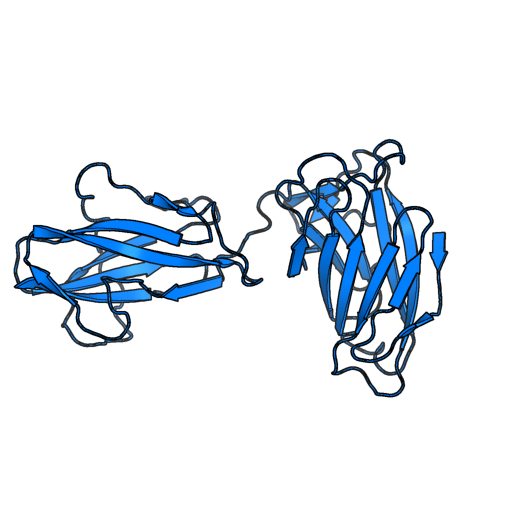190 ? -1.905 -4.415 8.073 1.00 92.44 190 VAL A O 1
ATOM 1409 N N . LEU A 1 191 ? -3.507 -4.110 6.507 1.00 86.81 191 LEU A N 1
ATOM 1410 C CA . LEU A 1 191 ? -2.657 -4.263 5.330 1.00 86.81 191 LEU A CA 1
ATOM 1411 C C . LEU A 1 191 ? -2.637 -2.960 4.514 1.00 86.81 191 LEU A C 1
ATOM 1413 O O . LEU A 1 191 ? -3.566 -2.145 4.588 1.00 86.81 191 LEU A O 1
ATOM 1417 N N . ASN A 1 192 ? -1.574 -2.766 3.739 1.00 80.25 192 ASN A N 1
ATOM 1418 C CA . ASN A 1 192 ? -1.497 -1.708 2.735 1.00 80.25 192 ASN A CA 1
ATOM 1419 C C . ASN A 1 192 ? -2.257 -2.091 1.448 1.00 80.25 192 ASN A C 1
ATOM 1421 O O . ASN A 1 192 ? -2.787 -3.204 1.331 1.00 80.25 192 ASN A O 1
ATOM 1425 N N . SER A 1 193 ? -2.279 -1.169 0.477 1.00 73.31 193 SER A N 1
ATOM 1426 C CA . SER A 1 193 ? -2.933 -1.330 -0.840 1.00 73.31 193 SER A CA 1
ATOM 1427 C C . SER A 1 193 ? -2.527 -2.589 -1.591 1.00 73.31 193 SER A C 1
ATOM 1429 O O . SER A 1 193 ? -3.323 -3.125 -2.354 1.00 73.31 193 SER A O 1
ATOM 1431 N N . ASN A 1 194 ? -1.332 -3.097 -1.312 1.00 71.38 194 ASN A N 1
ATOM 1432 C CA . ASN A 1 194 ? -0.735 -4.236 -1.994 1.00 71.38 194 ASN A CA 1
ATOM 1433 C C . ASN A 1 194 ? -0.930 -5.544 -1.208 1.00 71.38 194 ASN A C 1
ATOM 1435 O O . ASN A 1 194 ? -0.286 -6.555 -1.479 1.00 71.38 194 ASN A O 1
ATOM 1439 N N . GLY A 1 195 ? -1.762 -5.526 -0.161 1.00 75.69 195 GLY A N 1
ATOM 1440 C CA . GLY A 1 195 ? -1.988 -6.675 0.715 1.00 75.69 195 GLY A CA 1
ATOM 1441 C C . GLY A 1 195 ? -0.798 -7.020 1.616 1.00 75.69 195 GLY A C 1
ATOM 1442 O O . GLY A 1 195 ? -0.792 -8.083 2.240 1.00 75.69 195 GLY A O 1
ATOM 1443 N N . GLN A 1 196 ? 0.208 -6.150 1.722 1.00 79.69 196 GLN A N 1
ATOM 1444 C CA . GLN A 1 196 ? 1.348 -6.364 2.609 1.00 79.69 196 GLN A CA 1
ATOM 1445 C C . GLN A 1 196 ? 1.030 -5.873 4.028 1.00 79.69 196 GLN A C 1
ATOM 1447 O O . GLN A 1 196 ? 0.291 -4.899 4.197 1.00 79.69 196 GLN A O 1
ATOM 1452 N N . PRO A 1 197 ? 1.579 -6.510 5.077 1.00 83.75 197 PRO A N 1
ATOM 1453 C CA . PRO A 1 197 ? 1.258 -6.122 6.440 1.00 83.75 197 PRO A CA 1
ATOM 1454 C C . PRO A 1 197 ? 1.847 -4.768 6.830 1.00 83.75 197 PRO A C 1
ATOM 1456 O O . PRO A 1 197 ? 3.054 -4.553 6.721 1.00 83.75 197 PRO A O 1
ATOM 1459 N N . LEU A 1 198 ? 1.006 -3.882 7.364 1.00 86.00 198 LEU A N 1
ATOM 1460 C CA . LEU A 1 198 ? 1.426 -2.549 7.779 1.00 86.00 198 LEU A CA 1
ATOM 1461 C C . LEU A 1 198 ? 1.995 -2.572 9.204 1.00 86.00 198 LEU A C 1
ATOM 1463 O O . LEU A 1 198 ? 1.325 -3.026 10.122 1.00 86.00 198 LEU A O 1
ATOM 1467 N N . THR A 1 199 ? 3.219 -2.086 9.425 1.00 86.38 199 THR A N 1
ATOM 1468 C CA . THR A 1 199 ? 3.891 -2.174 10.744 1.00 86.38 199 THR A CA 1
ATOM 1469 C C . THR A 1 199 ? 4.339 -0.824 11.316 1.00 86.38 199 THR A C 1
ATOM 1471 O O . THR A 1 199 ? 5.123 -0.770 12.259 1.00 86.38 199 THR A O 1
ATOM 1474 N N . ASN A 1 200 ? 3.862 0.291 10.777 1.00 83.81 200 ASN A N 1
ATOM 1475 C CA . ASN A 1 200 ? 4.247 1.654 11.174 1.00 83.81 200 ASN A CA 1
ATOM 1476 C C . ASN A 1 200 ? 3.038 2.560 11.493 1.00 83.81 200 ASN A C 1
ATOM 1478 O O . ASN A 1 200 ? 3.193 3.773 11.616 1.00 83.81 200 ASN A O 1
ATOM 1482 N N . LEU A 1 201 ? 1.845 1.978 11.656 1.00 87.12 201 LEU A N 1
ATOM 1483 C CA . LEU A 1 201 ? 0.620 2.693 12.009 1.00 87.12 201 LEU A CA 1
ATOM 1484 C C . LEU A 1 201 ? 0.765 3.443 13.337 1.00 87.12 201 LEU A C 1
ATOM 1486 O O . LEU A 1 201 ? 1.142 2.865 14.360 1.00 87.12 201 LEU A O 1
ATOM 1490 N N . SER A 1 202 ? 0.415 4.723 13.318 1.00 87.31 202 SER A N 1
ATOM 1491 C CA . SER A 1 202 ? 0.466 5.595 14.489 1.00 87.31 202 SER A CA 1
ATOM 1492 C C . SER A 1 202 ? -0.934 6.014 14.928 1.00 87.31 202 SER A C 1
ATOM 1494 O O . SER A 1 202 ? -1.767 6.401 14.107 1.00 87.31 202 SER A O 1
ATOM 1496 N N . LEU A 1 203 ? -1.204 5.954 16.236 1.00 87.69 203 LEU A N 1
ATOM 1497 C CA . LEU A 1 203 ? -2.475 6.424 16.785 1.00 87.69 203 LEU A CA 1
ATOM 1498 C C . LEU A 1 203 ? -2.554 7.946 16.665 1.00 87.69 203 LEU A C 1
ATOM 1500 O O . LEU A 1 203 ? -1.760 8.669 17.265 1.00 87.69 203 LEU A O 1
ATOM 1504 N N . CYS A 1 204 ? -3.544 8.422 15.926 1.00 85.31 204 CYS A N 1
ATOM 1505 C CA . CYS A 1 204 ? -3.845 9.827 15.811 1.00 85.31 204 CYS A CA 1
ATOM 1506 C C . CYS A 1 204 ? -4.778 10.274 16.937 1.00 85.31 204 CYS A C 1
ATOM 1508 O O . CYS A 1 204 ? -5.913 9.811 17.057 1.00 85.31 204 CYS A O 1
ATOM 1510 N N . THR A 1 205 ? -4.278 11.186 17.768 1.00 77.56 205 THR A N 1
ATOM 1511 C CA . THR A 1 205 ? -4.990 11.720 18.936 1.00 77.56 205 THR A CA 1
ATOM 1512 C C . THR A 1 205 ? -5.382 13.190 18.784 1.00 77.56 205 THR A C 1
ATOM 1514 O O . THR A 1 205 ? -6.205 13.684 19.549 1.00 77.56 205 THR A O 1
ATOM 1517 N N . THR A 1 206 ? -4.820 13.902 17.805 1.00 67.88 206 THR A N 1
ATOM 1518 C CA . THR A 1 206 ? -5.058 15.332 17.554 1.00 67.88 206 THR A CA 1
ATOM 1519 C C . THR A 1 206 ? -5.223 15.576 16.054 1.00 67.88 206 THR A C 1
ATOM 1521 O O . THR A 1 206 ? -4.843 14.739 15.249 1.00 67.88 206 THR A O 1
ATOM 1524 N N . GLY A 1 207 ? -5.798 16.712 15.650 1.00 62.50 207 GLY A N 1
ATOM 1525 C CA . GLY A 1 207 ? -6.174 16.980 14.250 1.00 62.50 207 GLY A CA 1
ATOM 1526 C C . GLY A 1 207 ? -5.045 16.969 13.201 1.00 62.50 207 GLY A C 1
ATOM 1527 O O . GLY A 1 207 ? -5.341 17.140 12.025 1.00 62.50 207 GLY A O 1
ATOM 1528 N N . SER A 1 208 ? -3.781 16.768 13.592 1.00 76.31 208 SER A N 1
ATOM 1529 C CA . SER A 1 208 ? -2.657 16.537 12.676 1.00 76.31 208 SER A CA 1
ATOM 1530 C C . SER A 1 208 ? -2.068 15.148 12.928 1.00 76.31 208 SER A C 1
ATOM 1532 O O . SER A 1 208 ? -1.375 14.926 13.922 1.00 76.31 208 SER A O 1
ATOM 1534 N N . CYS A 1 209 ? -2.381 14.204 12.040 1.00 73.00 209 CYS A N 1
ATOM 1535 C CA . CYS A 1 209 ? -1.982 12.805 12.153 1.00 73.00 209 CYS A CA 1
ATOM 1536 C C . CYS A 1 209 ? -0.744 12.498 11.290 1.00 73.00 209 CYS A C 1
ATOM 1538 O O . CYS A 1 209 ? -0.715 12.891 10.121 1.00 73.00 209 CYS A O 1
ATOM 1540 N N . PRO A 1 210 ? 0.250 11.742 11.789 1.00 74.44 210 PRO A N 1
ATOM 1541 C CA . PRO A 1 210 ? 1.292 11.177 10.931 1.00 74.44 210 PRO A CA 1
ATOM 1542 C C . PRO A 1 210 ? 0.690 10.143 9.968 1.00 74.44 210 PRO A C 1
ATOM 1544 O O . PRO A 1 210 ? -0.229 9.421 10.330 1.00 74.44 210 PRO A O 1
ATOM 1547 N N . THR A 1 211 ? 1.216 10.034 8.749 1.00 73.06 211 THR A N 1
ATOM 1548 C CA . THR A 1 211 ? 0.788 8.997 7.793 1.00 73.06 211 THR A CA 1
ATOM 1549 C C . THR A 1 211 ? 1.777 7.825 7.813 1.00 73.06 211 THR A C 1
ATOM 1551 O O . THR A 1 211 ? 2.974 8.081 7.675 1.00 73.06 211 THR A O 1
ATOM 1554 N N . PRO A 1 212 ? 1.322 6.562 7.939 1.00 79.69 212 PRO A N 1
ATOM 1555 C CA . PRO A 1 212 ? -0.070 6.125 8.095 1.00 79.69 212 PRO A CA 1
ATOM 1556 C C . PRO A 1 212 ? -0.600 6.280 9.531 1.00 79.69 212 PRO A C 1
ATOM 1558 O O . PRO A 1 212 ? 0.101 6.015 10.512 1.00 79.69 212 PRO A O 1
ATOM 1561 N N . SER A 1 213 ? -1.877 6.655 9.647 1.00 84.81 213 SER A N 1
ATOM 1562 C CA . SER A 1 213 ? -2.552 6.872 10.930 1.00 84.81 213 SER A CA 1
ATOM 1563 C C . SER A 1 213 ? -3.775 5.995 11.120 1.00 84.81 213 SER A C 1
ATOM 1565 O O . SER A 1 213 ? -4.404 5.534 10.172 1.00 84.81 213 SER A O 1
ATOM 1567 N N . ILE A 1 214 ? -4.134 5.832 12.387 1.00 88.06 214 ILE A N 1
ATOM 1568 C CA . ILE A 1 214 ? -5.400 5.262 12.829 1.00 88.06 214 ILE A CA 1
ATOM 1569 C C . ILE A 1 214 ? -6.029 6.175 13.865 1.00 88.06 214 ILE A C 1
ATOM 1571 O O . ILE A 1 214 ? -5.338 6.721 14.721 1.00 88.06 214 ILE A O 1
ATOM 1575 N N . THR A 1 215 ? -7.345 6.301 13.840 1.00 87.44 215 THR A N 1
ATOM 1576 C CA . THR A 1 215 ? -8.108 6.838 14.966 1.00 87.44 215 THR A CA 1
ATOM 1577 C C . THR A 1 215 ? -8.944 5.720 15.567 1.00 87.44 215 THR A C 1
ATOM 1579 O O . THR A 1 215 ? -9.457 4.856 14.857 1.00 87.44 215 THR A O 1
ATOM 1582 N N . ILE A 1 216 ? -9.048 5.713 16.893 1.00 89.38 216 ILE A N 1
ATOM 1583 C CA . ILE A 1 216 ? -9.878 4.758 17.623 1.00 89.38 216 ILE A CA 1
ATOM 1584 C C . ILE A 1 216 ? -10.804 5.564 18.518 1.00 89.38 216 ILE A C 1
ATOM 1586 O O . ILE A 1 216 ? -10.337 6.377 19.316 1.00 89.38 216 ILE A O 1
ATOM 1590 N N . ARG A 1 217 ? -12.112 5.371 18.365 1.00 87.38 217 ARG A N 1
ATOM 1591 C CA . ARG A 1 217 ? -13.144 6.117 19.090 1.00 87.38 217 ARG A CA 1
ATOM 1592 C C . ARG A 1 217 ? -14.106 5.174 19.784 1.00 87.38 217 ARG A C 1
ATOM 1594 O O . ARG A 1 217 ? -14.331 4.053 19.337 1.00 87.38 217 ARG A O 1
ATOM 1601 N N . PHE A 1 218 ? -14.699 5.664 20.862 1.00 88.94 218 PHE A N 1
ATOM 1602 C CA . PHE A 1 218 ? -15.662 4.920 21.659 1.00 88.94 218 PHE A CA 1
ATOM 1603 C C . PHE A 1 218 ? -16.865 5.796 21.964 1.00 88.94 218 PHE A C 1
ATOM 1605 O O . PHE A 1 218 ? -16.729 7.006 22.141 1.00 88.94 218 PHE A O 1
ATOM 1612 N N . GLY A 1 219 ? -18.037 5.187 22.092 1.00 87.75 219 GLY A N 1
ATOM 1613 C CA . GLY A 1 219 ? -19.231 5.931 22.467 1.00 87.75 219 GLY A CA 1
ATOM 1614 C C . GLY A 1 219 ? -20.449 5.046 22.699 1.00 87.75 219 GLY A C 1
ATOM 1615 O O . GLY A 1 219 ? -20.384 3.837 22.471 1.00 87.75 219 GLY A O 1
ATOM 1616 N N . PRO A 1 220 ? -21.549 5.625 23.205 1.00 89.56 220 PRO A N 1
ATOM 1617 C CA . PRO A 1 220 ? -22.825 4.929 23.330 1.00 89.56 220 PRO A CA 1
ATOM 1618 C C . PRO A 1 220 ? -23.395 4.548 21.951 1.00 89.56 220 PRO A C 1
ATOM 1620 O O . PRO A 1 220 ? -23.100 5.189 20.949 1.00 89.56 220 PRO A O 1
ATOM 1623 N N . SER A 1 221 ? -24.224 3.506 21.907 1.00 88.69 221 SER A N 1
ATOM 1624 C CA . SER A 1 221 ? -24.892 2.981 20.705 1.00 88.69 221 SER A CA 1
ATOM 1625 C C . SER A 1 221 ? -26.302 2.477 21.059 1.00 88.69 221 SER A C 1
ATOM 1627 O O . SER A 1 221 ? -26.652 2.371 22.234 1.00 88.69 221 SER A O 1
ATOM 1629 N N . SER A 1 222 ? -27.121 2.141 20.064 1.00 85.38 222 SER A N 1
ATOM 1630 C CA . SER A 1 222 ? -28.462 1.554 20.203 1.00 85.38 222 SER A CA 1
ATOM 1631 C C . SER A 1 222 ? -28.478 0.018 20.308 1.00 85.38 222 SER A C 1
ATOM 1633 O O . SER A 1 222 ? -29.555 -0.563 20.429 1.00 85.38 222 SER A O 1
ATOM 1635 N N . CYS A 1 223 ? -27.323 -0.667 20.272 1.00 82.50 223 CYS A N 1
ATOM 1636 C CA . CYS A 1 223 ? -27.229 -2.137 20.132 1.00 82.50 223 CYS A CA 1
ATOM 1637 C C . CYS A 1 223 ? -27.850 -2.696 18.839 1.00 82.50 223 CYS A C 1
ATOM 1639 O O . CYS A 1 223 ? -28.031 -3.909 18.725 1.00 82.50 223 CYS A O 1
ATOM 1641 N N . THR A 1 224 ? -28.174 -1.856 17.863 1.00 80.75 224 THR A N 1
ATOM 1642 C CA . THR A 1 224 ? -28.504 -2.319 16.516 1.00 80.75 224 THR A CA 1
ATOM 1643 C C . THR A 1 224 ? -27.249 -2.257 15.665 1.00 80.75 224 THR A C 1
ATOM 1645 O O . THR A 1 224 ? -26.427 -1.360 15.845 1.00 80.75 224 THR A O 1
ATOM 1648 N N . VAL A 1 225 ? -27.088 -3.228 14.762 1.00 67.38 225 VAL A N 1
ATOM 1649 C CA . VAL A 1 225 ? -26.116 -3.121 13.669 1.00 67.38 225 VAL A CA 1
ATOM 1650 C C . VAL A 1 225 ? -26.655 -2.033 12.754 1.00 67.38 225 VAL A C 1
ATOM 1652 O O . VAL A 1 225 ? -27.443 -2.300 11.854 1.00 67.38 225 VAL A O 1
ATOM 1655 N N . ASP A 1 226 ? -26.348 -0.795 13.105 1.00 59.44 226 ASP A N 1
ATOM 1656 C CA . ASP A 1 226 ? -26.674 0.368 12.311 1.00 59.44 226 ASP A CA 1
ATOM 1657 C C . ASP A 1 226 ? -25.419 0.735 11.533 1.00 59.44 226 ASP A C 1
ATOM 1659 O O . ASP A 1 226 ? -24.350 0.925 12.116 1.00 59.44 226 ASP A O 1
ATOM 1663 N N . THR A 1 227 ? -25.537 0.766 10.212 1.00 55.69 227 THR A N 1
ATOM 1664 C CA . THR A 1 227 ? -24.447 1.171 9.323 1.00 55.69 227 THR A CA 1
ATOM 1665 C C . THR A 1 227 ? -24.171 2.669 9.408 1.00 55.69 227 THR A C 1
ATOM 1667 O O . THR A 1 227 ? -23.167 3.122 8.870 1.00 55.69 227 THR A O 1
ATOM 1670 N N . ASP A 1 228 ? -25.038 3.426 10.085 1.00 53.19 228 ASP A N 1
ATOM 1671 C CA . ASP A 1 228 ? -25.010 4.881 10.118 1.00 53.19 228 ASP A CA 1
ATOM 1672 C C . ASP A 1 228 ? -24.873 5.403 11.558 1.00 53.19 228 ASP A C 1
ATOM 1674 O O . ASP A 1 228 ? -25.653 6.223 12.043 1.00 53.19 228 ASP A O 1
ATOM 1678 N N . ILE A 1 229 ? -23.845 4.939 12.285 1.00 60.69 229 ILE A N 1
ATOM 1679 C CA . ILE A 1 229 ? -23.390 5.643 13.497 1.00 60.69 229 ILE A CA 1
ATOM 1680 C C . ILE A 1 229 ? -22.763 6.969 13.026 1.00 60.69 229 ILE A C 1
ATOM 1682 O O . ILE A 1 229 ? -21.543 7.094 12.853 1.00 60.69 229 ILE A O 1
ATOM 1686 N N . THR A 1 230 ? -23.624 7.946 12.748 1.00 50.59 230 THR A N 1
ATOM 1687 C CA . THR A 1 230 ? -23.272 9.299 12.334 1.00 50.59 230 THR A CA 1
ATOM 1688 C C . THR A 1 230 ? -22.798 10.066 13.557 1.00 50.59 230 THR A C 1
ATOM 1690 O O . THR A 1 230 ? -23.582 10.377 14.450 1.00 50.59 230 THR A O 1
ATOM 1693 N N . ASP A 1 231 ? -21.492 10.306 13.586 1.00 52.00 231 ASP A N 1
ATOM 1694 C CA . ASP A 1 231 ? -20.804 11.315 14.387 1.00 52.00 231 ASP A CA 1
ATOM 1695 C C . ASP A 1 231 ? -21.341 11.518 15.812 1.00 52.00 231 ASP A C 1
ATOM 1697 O O . ASP A 1 231 ? -22.059 12.464 16.137 1.00 52.00 231 ASP A O 1
ATOM 1701 N N . ILE A 1 232 ? -20.948 10.607 16.698 1.00 49.81 232 ILE A N 1
ATOM 1702 C CA . ILE A 1 232 ? -20.988 10.887 18.125 1.00 49.81 232 ILE A CA 1
ATOM 1703 C C . ILE A 1 232 ? -19.629 11.487 18.457 1.00 49.81 232 ILE A C 1
ATOM 1705 O O . ILE A 1 232 ? -18.598 10.905 18.109 1.00 49.81 232 ILE A O 1
ATOM 1709 N N . SER A 1 233 ? -19.643 12.624 19.155 1.00 46.59 233 SER A N 1
ATOM 1710 C CA . SER A 1 233 ? -18.510 13.290 19.807 1.00 46.59 233 SER A CA 1
ATOM 1711 C C . SER A 1 233 ? -17.873 12.390 20.879 1.00 46.59 233 SER A C 1
ATOM 1713 O O . SER A 1 233 ? -17.830 12.723 22.062 1.00 46.59 233 SER A O 1
ATOM 1715 N N . GLY A 1 234 ? -17.472 11.185 20.484 1.00 48.81 234 GLY A N 1
ATOM 1716 C CA . GLY A 1 234 ? -16.831 10.198 21.318 1.00 48.81 234 GLY A CA 1
ATOM 1717 C C . GLY A 1 234 ? -15.450 10.713 21.656 1.00 48.81 234 GLY A C 1
ATOM 1718 O O . GLY A 1 234 ? -14.613 10.882 20.764 1.00 48.81 234 GLY A O 1
ATOM 1719 N N . ASP A 1 235 ? -15.244 10.975 22.943 1.00 52.59 235 ASP A N 1
ATOM 1720 C CA . ASP A 1 235 ? -13.922 11.168 23.511 1.00 52.59 235 ASP A CA 1
ATOM 1721 C C . ASP A 1 235 ? -13.010 10.010 23.087 1.00 52.59 235 ASP A C 1
ATOM 1723 O O . ASP A 1 235 ? -13.429 8.849 22.991 1.00 52.59 235 ASP A O 1
ATOM 1727 N N . LEU A 1 236 ? -11.728 10.320 22.896 1.00 54.00 236 LEU A N 1
ATOM 1728 C CA . LEU A 1 236 ? -10.657 9.333 23.008 1.00 54.00 236 LEU A CA 1
ATOM 1729 C C . LEU A 1 236 ? -10.714 8.779 24.444 1.00 54.00 236 LEU A C 1
ATOM 1731 O O . LEU A 1 236 ? -10.087 9.314 25.355 1.00 54.00 236 LEU A O 1
ATOM 1735 N N . ALA A 1 237 ? -11.568 7.780 24.681 1.00 52.88 237 ALA A N 1
ATOM 1736 C CA . ALA A 1 237 ? -11.857 7.298 26.023 1.00 52.88 237 ALA A CA 1
ATOM 1737 C C . ALA A 1 237 ? -10.596 6.706 26.669 1.00 52.88 237 ALA A C 1
ATOM 1739 O O . ALA A 1 237 ? -9.829 5.986 26.030 1.00 52.88 237 ALA A O 1
ATOM 1740 N N . ALA A 1 238 ? -10.415 7.021 27.954 1.00 54.94 238 ALA A N 1
ATOM 1741 C CA . ALA A 1 238 ? -9.264 6.678 28.780 1.00 54.94 238 ALA A CA 1
ATOM 1742 C C . ALA A 1 238 ? -8.750 5.242 28.559 1.00 54.94 238 ALA A C 1
ATOM 1744 O O . ALA A 1 238 ? -9.464 4.257 28.776 1.00 54.94 238 ALA A O 1
ATOM 1745 N N . THR A 1 239 ? -7.479 5.124 28.174 1.00 55.31 239 THR A N 1
ATOM 1746 C CA . THR A 1 239 ? -6.766 3.846 28.109 1.00 55.31 239 THR A CA 1
ATOM 1747 C C . THR A 1 239 ? -6.739 3.187 29.494 1.00 55.31 239 THR A C 1
ATOM 1749 O O . THR A 1 239 ? -6.589 3.852 30.524 1.00 55.31 239 THR A O 1
ATOM 1752 N N . ALA A 1 240 ? -6.876 1.858 29.552 1.00 51.50 240 ALA A N 1
ATOM 1753 C CA . ALA A 1 240 ? -6.648 1.113 30.791 1.00 51.50 240 ALA A CA 1
ATOM 1754 C C . ALA A 1 240 ? -5.142 1.128 31.120 1.00 51.50 240 ALA A C 1
ATOM 1756 O O . ALA A 1 240 ? -4.387 0.313 30.595 1.00 51.50 240 ALA A O 1
ATOM 1757 N N . GLY A 1 241 ? -4.686 2.067 31.957 1.00 51.00 241 GLY A N 1
ATOM 1758 C CA . GLY A 1 241 ? -3.246 2.331 32.105 1.00 51.00 241 GLY A CA 1
ATOM 1759 C C . GLY A 1 241 ? -2.665 2.938 30.820 1.00 51.00 241 GLY A C 1
ATOM 1760 O O . GLY A 1 241 ? -3.411 3.236 29.894 1.00 51.00 241 GLY A O 1
ATOM 1761 N N . ASN A 1 242 ? -1.350 3.136 30.724 1.00 48.12 242 ASN A N 1
ATOM 1762 C CA . ASN A 1 242 ? -0.672 3.690 29.533 1.00 48.12 242 ASN A CA 1
ATOM 1763 C C . ASN A 1 242 ? -0.711 2.757 28.292 1.00 48.12 242 ASN A C 1
ATOM 1765 O O . ASN A 1 242 ? 0.272 2.630 27.565 1.00 48.12 242 ASN A O 1
ATOM 1769 N N . ALA A 1 243 ? -1.811 2.048 28.049 1.00 62.31 243 ALA A N 1
ATOM 1770 C CA . ALA A 1 243 ? -1.973 1.113 26.947 1.00 62.31 243 ALA A CA 1
ATOM 1771 C C . ALA A 1 243 ? -2.364 1.857 25.660 1.00 62.31 243 ALA A C 1
ATOM 1773 O O . ALA A 1 243 ? -3.514 1.812 25.228 1.00 62.31 243 ALA A O 1
ATOM 1774 N N . GLY A 1 244 ? -1.401 2.570 25.069 1.00 82.62 244 GLY A N 1
ATOM 1775 C CA . GLY A 1 244 ? -1.514 3.075 23.699 1.00 82.62 244 GLY A CA 1
ATOM 1776 C C . GLY A 1 244 ? -1.617 1.944 22.666 1.00 82.62 244 GLY A C 1
ATOM 1777 O O . GLY A 1 244 ? -1.646 0.761 23.010 1.00 82.62 244 GLY A O 1
ATOM 1778 N N . LEU A 1 245 ? -1.661 2.310 21.384 1.00 90.31 245 LEU A N 1
ATOM 1779 C CA . LEU A 1 245 ? -1.633 1.353 20.277 1.00 90.31 245 LEU A CA 1
ATOM 1780 C C . LEU A 1 245 ? -0.342 0.518 20.320 1.00 90.31 245 LEU A C 1
ATOM 1782 O O . LEU A 1 245 ? 0.758 1.066 20.334 1.00 90.31 245 LEU A O 1
ATOM 1786 N N . GLN A 1 246 ? -0.481 -0.805 20.325 1.00 93.19 246 GLN A N 1
ATOM 1787 C CA . GLN A 1 246 ? 0.627 -1.756 20.308 1.00 93.19 246 GLN A CA 1
ATOM 1788 C C . GLN A 1 246 ? 0.721 -2.407 18.933 1.00 93.19 246 GLN A C 1
ATOM 1790 O O . GLN A 1 246 ? -0.268 -2.941 18.434 1.00 93.19 246 GLN A O 1
ATOM 1795 N N . ASN A 1 247 ? 1.915 -2.396 18.347 1.00 92.94 247 ASN A N 1
ATOM 1796 C CA . ASN A 1 247 ? 2.229 -3.168 17.152 1.00 92.94 247 ASN A CA 1
ATOM 1797 C C . ASN A 1 247 ? 2.719 -4.565 17.563 1.00 92.94 247 ASN A C 1
ATOM 1799 O O . ASN A 1 247 ? 3.680 -4.682 18.323 1.00 92.94 247 ASN A O 1
ATOM 1803 N N . LEU A 1 248 ? 2.056 -5.607 17.067 1.00 91.94 248 LEU A N 1
ATOM 1804 C CA . LEU A 1 248 ? 2.362 -7.013 17.344 1.00 91.94 248 LEU A CA 1
ATOM 1805 C C . LEU A 1 248 ? 3.101 -7.708 16.181 1.00 91.94 248 LEU A C 1
ATOM 1807 O O . LEU A 1 248 ? 3.368 -8.905 16.258 1.00 91.94 248 LEU A O 1
ATOM 1811 N N . GLY A 1 249 ? 3.436 -6.977 15.113 1.00 87.75 249 GLY A N 1
ATOM 1812 C CA . GLY A 1 249 ? 4.075 -7.489 13.900 1.00 87.75 249 GLY A CA 1
ATOM 1813 C C . GLY A 1 249 ? 3.085 -8.089 12.895 1.00 87.75 249 GLY A C 1
ATOM 1814 O O . GLY A 1 249 ? 1.933 -8.381 13.218 1.00 87.75 249 GLY A O 1
ATOM 1815 N N . ASN A 1 250 ? 3.532 -8.277 11.649 1.00 85.62 250 ASN A N 1
ATOM 1816 C CA . ASN A 1 250 ? 2.729 -8.850 10.555 1.00 85.62 250 ASN A CA 1
ATOM 1817 C C . ASN A 1 250 ? 1.359 -8.170 10.368 1.00 85.62 250 ASN A C 1
ATOM 1819 O O . ASN A 1 250 ? 0.350 -8.837 10.125 1.00 85.62 250 ASN A O 1
ATOM 1823 N N . GLY A 1 251 ? 1.306 -6.841 10.500 1.00 90.19 251 GLY A N 1
ATOM 1824 C CA . GLY A 1 251 ? 0.063 -6.083 10.335 1.00 90.19 251 GLY A CA 1
ATOM 1825 C C . GLY A 1 251 ? -0.871 -6.138 11.539 1.00 90.19 251 GLY A C 1
ATOM 1826 O O . GLY A 1 251 ? -1.939 -5.539 11.492 1.00 90.19 251 GLY A O 1
ATOM 1827 N N . ASN A 1 252 ? -0.515 -6.860 12.605 1.00 94.94 252 ASN A N 1
ATOM 1828 C CA . ASN A 1 252 ? -1.374 -7.031 13.770 1.00 94.94 252 ASN A CA 1
ATOM 1829 C C . ASN A 1 252 ? -1.166 -5.899 14.772 1.00 94.94 252 ASN A C 1
ATOM 1831 O O . ASN A 1 252 ? -0.042 -5.603 15.183 1.00 94.94 252 ASN A O 1
ATOM 1835 N N . TYR A 1 253 ? -2.273 -5.332 15.229 1.00 95.38 253 TYR A N 1
ATOM 1836 C CA . TYR A 1 253 ? -2.306 -4.269 16.219 1.00 95.38 253 TYR A CA 1
ATOM 1837 C C . TYR A 1 253 ? -3.228 -4.624 17.376 1.00 95.38 253 TYR A C 1
ATOM 1839 O O . TYR A 1 253 ? -4.178 -5.398 17.234 1.00 95.38 253 TYR A O 1
ATOM 1847 N N . GLN A 1 254 ? -2.945 -4.035 18.535 1.00 95.00 254 GLN A N 1
ATOM 1848 C CA . GLN A 1 254 ? -3.793 -4.126 19.713 1.00 95.00 254 GLN A CA 1
ATOM 1849 C C . GLN A 1 254 ? -3.985 -2.756 20.360 1.00 95.00 254 GLN A C 1
ATOM 1851 O O . GLN A 1 254 ? -3.028 -2.015 20.576 1.00 95.00 254 GLN A O 1
ATOM 1856 N N . TYR A 1 255 ? -5.221 -2.460 20.750 1.00 93.44 255 TYR A N 1
ATOM 1857 C CA . TYR A 1 255 ? -5.562 -1.340 21.620 1.00 93.44 255 TYR A CA 1
ATOM 1858 C C . TYR A 1 255 ? -6.420 -1.839 22.784 1.00 93.44 255 TYR A C 1
ATOM 1860 O O . TYR A 1 255 ? -7.395 -2.554 22.570 1.00 93.44 255 TYR A O 1
ATOM 1868 N N . VAL A 1 256 ? -6.076 -1.494 24.027 1.00 93.19 256 VAL A N 1
ATOM 1869 C CA . VAL A 1 256 ? -6.824 -1.974 25.202 1.00 93.19 256 VAL A CA 1
ATOM 1870 C C . VAL A 1 256 ? -7.822 -0.917 25.656 1.00 93.19 256 VAL A C 1
ATOM 1872 O O . VAL A 1 256 ? -7.464 0.079 26.286 1.00 93.19 256 VAL A O 1
ATOM 1875 N N . TRP A 1 257 ? -9.098 -1.171 25.388 1.00 91.81 257 TRP A N 1
ATOM 1876 C CA . TRP A 1 257 ? -10.188 -0.299 25.802 1.00 91.81 257 TRP A CA 1
ATOM 1877 C C . TRP A 1 257 ? -10.642 -0.604 27.232 1.00 91.81 257 TRP A C 1
ATOM 1879 O O . TRP A 1 257 ? -10.973 -1.746 27.558 1.00 91.81 257 TRP A O 1
ATOM 1889 N N . LYS A 1 258 ? -10.711 0.415 28.096 1.00 91.44 258 LYS A N 1
ATOM 1890 C CA . LYS A 1 258 ? -11.405 0.317 29.386 1.00 91.44 258 LYS A CA 1
ATOM 1891 C C . LYS A 1 258 ? -12.880 0.665 29.198 1.00 91.44 258 LYS A C 1
ATOM 1893 O O . LYS A 1 258 ? -13.231 1.830 29.039 1.00 91.44 258 LYS A O 1
ATOM 1898 N N . THR A 1 259 ? -13.750 -0.338 29.255 1.00 92.31 259 THR A N 1
ATOM 1899 C CA . THR A 1 259 ? -15.195 -0.103 29.130 1.00 92.31 259 THR A CA 1
ATOM 1900 C C . THR A 1 259 ? -15.734 0.730 30.304 1.00 92.31 259 THR A C 1
ATOM 1902 O O . THR A 1 259 ? -15.238 0.600 31.430 1.00 92.31 259 THR A O 1
ATOM 1905 N N . PRO A 1 260 ? -16.770 1.561 30.094 1.00 92.00 260 PRO A N 1
ATOM 1906 C CA . PRO A 1 260 ? -17.480 2.227 31.184 1.00 92.00 260 PRO A CA 1
ATOM 1907 C C . PRO A 1 260 ? -18.073 1.235 32.193 1.00 92.00 260 PRO A C 1
ATOM 1909 O O . PRO A 1 260 ? -18.402 0.100 31.856 1.00 92.00 260 PRO A O 1
ATOM 1912 N N . ASN A 1 261 ? -18.268 1.668 33.441 1.00 93.31 261 ASN A N 1
ATOM 1913 C CA . ASN A 1 261 ? -18.992 0.872 34.447 1.00 93.31 261 ASN A CA 1
ATOM 1914 C C . ASN A 1 261 ? -20.519 0.905 34.249 1.00 93.31 261 ASN A C 1
ATOM 1916 O O . ASN A 1 261 ? -21.245 0.146 34.891 1.00 93.31 261 ASN A O 1
ATOM 1920 N N . VAL A 1 262 ? -21.012 1.807 33.399 1.00 93.62 262 VAL A N 1
ATOM 1921 C CA . VAL A 1 262 ? -22.440 1.995 33.142 1.00 93.62 262 VAL A CA 1
ATOM 1922 C C . VAL A 1 262 ? -22.919 0.917 32.174 1.00 93.62 262 VAL A C 1
ATOM 1924 O O . VAL A 1 262 ? -22.339 0.719 31.109 1.00 93.62 262 VAL A O 1
ATOM 1927 N N . LYS A 1 263 ? -23.983 0.205 32.557 1.00 95.56 263 LYS A N 1
ATOM 1928 C CA . LYS A 1 263 ? -24.624 -0.789 31.689 1.00 95.56 263 LYS A CA 1
ATOM 1929 C C . LYS A 1 263 ? -25.250 -0.094 30.489 1.00 95.56 263 LYS A C 1
ATOM 1931 O O . LYS A 1 263 ? -25.837 0.974 30.634 1.00 95.56 263 LYS A O 1
ATOM 1936 N N . GLY A 1 264 ? -25.180 -0.725 29.327 1.00 94.12 264 GLY A N 1
ATOM 1937 C CA . GLY A 1 264 ? -25.713 -0.141 28.105 1.00 94.12 264 GLY A CA 1
ATOM 1938 C C . GLY A 1 264 ? -25.035 -0.676 26.860 1.00 94.12 264 GLY A C 1
ATOM 1939 O O . GLY A 1 264 ? -24.294 -1.659 26.901 1.00 94.12 264 GLY A O 1
ATOM 1940 N N . CYS A 1 265 ? -25.322 -0.015 25.752 1.00 94.25 265 CYS A N 1
ATOM 194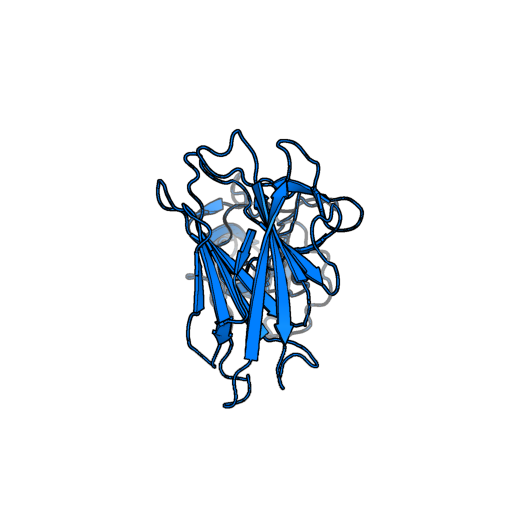1 C CA . CYS A 1 265 ? -24.837 -0.363 24.431 1.00 94.25 265 CYS A CA 1
ATOM 1942 C C . CYS A 1 265 ? -23.788 0.652 23.999 1.00 94.25 265 CYS A C 1
ATOM 1944 O O . CYS A 1 265 ? -23.970 1.852 24.200 1.00 94.25 265 CYS A O 1
ATOM 1946 N N . TYR A 1 266 ? -22.687 0.161 23.445 1.00 93.38 266 TYR A N 1
ATOM 1947 C CA . TYR A 1 266 ? -21.521 0.959 23.089 1.00 93.38 266 TYR A CA 1
ATOM 1948 C C . TYR A 1 266 ? -20.935 0.483 21.765 1.00 93.38 266 TYR A C 1
ATOM 1950 O O . TYR A 1 266 ? -21.163 -0.656 21.358 1.00 93.38 266 TYR A O 1
ATOM 1958 N N . PHE A 1 267 ? -20.149 1.339 21.125 1.00 92.06 267 PHE A N 1
ATOM 1959 C CA . PHE A 1 267 ? -19.327 0.983 19.977 1.00 92.06 267 PHE A CA 1
ATOM 1960 C C . PHE A 1 267 ? -17.845 1.244 20.266 1.00 92.06 267 PHE A C 1
ATOM 1962 O O . PHE A 1 267 ? -17.495 2.122 21.063 1.00 92.06 267 PHE A O 1
ATOM 1969 N N . ALA A 1 268 ? -16.989 0.486 19.587 1.00 92.50 268 ALA A N 1
ATOM 1970 C CA . ALA A 1 268 ? -15.601 0.835 19.331 1.00 92.50 268 ALA A CA 1
ATOM 1971 C C . ALA A 1 268 ? -15.428 0.987 17.819 1.00 92.50 268 ALA A C 1
ATOM 1973 O O . ALA A 1 268 ? -15.732 0.055 17.078 1.00 92.50 268 ALA A O 1
ATOM 1974 N N . ARG A 1 269 ? -14.951 2.148 17.380 1.00 91.12 269 ARG A N 1
ATOM 1975 C CA . ARG A 1 269 ? -14.740 2.488 15.974 1.00 91.12 269 ARG A CA 1
ATOM 1976 C C . ARG A 1 269 ? -13.257 2.596 15.696 1.00 91.12 269 ARG A C 1
ATOM 1978 O O . ARG A 1 269 ? -12.572 3.383 16.349 1.00 91.12 269 ARG A O 1
ATOM 1985 N N . VAL A 1 270 ? -12.785 1.847 14.713 1.00 91.19 270 VAL A N 1
ATOM 1986 C CA . VAL A 1 270 ? -11.469 2.010 14.102 1.00 91.19 270 VAL A CA 1
ATOM 1987 C C . VAL A 1 270 ? -11.667 2.732 12.775 1.00 91.19 270 VAL A C 1
ATOM 1989 O O . VAL A 1 270 ? -12.396 2.250 11.916 1.00 91.19 270 VAL A O 1
ATOM 1992 N N . SER A 1 271 ? -11.033 3.887 12.601 1.00 88.31 271 SER A N 1
ATOM 1993 C CA . SER A 1 271 ? -11.035 4.602 11.322 1.00 88.31 271 SER A CA 1
ATOM 1994 C C . SER A 1 271 ? -9.608 4.797 10.850 1.00 88.31 271 SER A C 1
ATOM 1996 O O . SER A 1 271 ? -8.742 5.256 11.605 1.00 88.31 271 SER A O 1
ATOM 1998 N N . LEU A 1 272 ? -9.378 4.420 9.602 1.00 86.38 272 LEU A N 1
ATOM 1999 C CA . LEU A 1 272 ? -8.091 4.498 8.936 1.00 86.38 272 LEU A CA 1
ATOM 2000 C C . LEU A 1 272 ? -8.147 5.623 7.901 1.00 86.38 272 LEU A C 1
ATOM 2002 O O . LEU A 1 272 ? -9.138 6.341 7.765 1.00 86.38 272 LEU A O 1
ATOM 2006 N N . ASN A 1 273 ? -7.060 5.780 7.159 1.00 72.25 273 ASN A N 1
ATOM 2007 C CA . ASN A 1 273 ? -6.982 6.753 6.075 1.00 72.25 273 ASN A CA 1
ATOM 2008 C C . ASN A 1 273 ? -7.767 6.292 4.821 1.00 72.25 273 ASN A C 1
ATOM 2010 O O . ASN A 1 273 ? -7.733 6.983 3.807 1.00 72.25 273 ASN A O 1
ATOM 2014 N N . ASP A 1 274 ? -8.455 5.144 4.895 1.00 67.31 274 ASP A N 1
ATOM 2015 C CA . ASP A 1 274 ? -9.326 4.566 3.860 1.00 67.31 274 ASP A CA 1
ATOM 2016 C C . ASP A 1 274 ? -10.680 5.290 3.737 1.00 67.31 274 ASP A C 1
ATOM 2018 O O . ASP A 1 274 ? -11.411 5.081 2.772 1.00 67.31 274 ASP A O 1
ATOM 2022 N N . GLY A 1 275 ? -11.025 6.145 4.706 1.00 69.56 275 GLY A N 1
ATOM 2023 C CA . GLY A 1 275 ? -12.317 6.832 4.757 1.00 69.56 275 GLY A CA 1
ATOM 2024 C C . GLY A 1 275 ? -13.477 5.940 5.211 1.00 69.56 275 GLY A C 1
ATOM 2025 O O . GLY A 1 275 ? -14.620 6.395 5.203 1.00 69.56 275 GLY A O 1
ATOM 2026 N N . ILE A 1 276 ? -13.202 4.702 5.633 1.00 81.31 276 ILE A N 1
ATOM 2027 C CA . ILE A 1 276 ? -14.199 3.741 6.108 1.00 81.31 276 ILE A CA 1
ATOM 2028 C C . ILE A 1 276 ? -14.097 3.627 7.633 1.00 81.31 276 ILE A C 1
ATOM 2030 O O . ILE A 1 276 ? -13.019 3.583 8.230 1.00 81.31 276 ILE A O 1
ATOM 2034 N N . ALA A 1 277 ? -15.251 3.599 8.293 1.00 85.06 277 ALA A N 1
ATOM 2035 C CA . ALA A 1 277 ? -15.340 3.313 9.716 1.00 85.06 277 ALA A CA 1
ATOM 2036 C C . ALA A 1 277 ? -15.593 1.819 9.947 1.00 85.06 277 ALA A C 1
ATOM 2038 O O . ALA A 1 277 ? -16.538 1.252 9.403 1.00 85.06 277 ALA A O 1
ATOM 2039 N N . HIS A 1 278 ? -14.770 1.206 10.795 1.00 90.75 278 HIS A N 1
ATOM 2040 C CA . HIS A 1 278 ? -14.865 -0.201 11.172 1.00 90.75 278 HIS A CA 1
ATOM 2041 C C . HIS A 1 278 ? -15.351 -0.307 12.614 1.00 90.75 278 HIS A C 1
ATOM 2043 O O . HIS A 1 278 ? -14.617 0.014 13.553 1.00 90.75 278 HIS A O 1
ATOM 2049 N N . ASP A 1 279 ? -16.594 -0.745 12.793 1.00 91.75 279 ASP A N 1
ATOM 2050 C CA . ASP A 1 279 ? -17.264 -0.735 14.091 1.00 91.75 279 ASP A CA 1
ATOM 2051 C C . ASP A 1 279 ? -17.358 -2.128 14.715 1.00 91.75 279 ASP A C 1
ATOM 2053 O O . ASP A 1 279 ? -17.695 -3.112 14.063 1.00 91.75 279 ASP A O 1
ATOM 2057 N N . ALA A 1 280 ? -17.120 -2.195 16.023 1.00 93.56 280 ALA A N 1
ATOM 2058 C CA . ALA A 1 280 ? -17.485 -3.320 16.871 1.00 93.56 280 ALA A CA 1
ATOM 2059 C C . ALA A 1 280 ? -18.518 -2.866 17.904 1.00 93.56 280 ALA A C 1
ATOM 2061 O O . ALA A 1 280 ? -18.320 -1.872 18.608 1.00 93.56 280 ALA A O 1
ATOM 2062 N N . LEU A 1 281 ? -19.612 -3.617 18.030 1.00 94.44 281 LEU A N 1
ATOM 2063 C CA . LEU A 1 281 ? -20.687 -3.317 18.975 1.00 94.44 281 LEU A CA 1
ATOM 2064 C C . LEU A 1 281 ? -20.525 -4.097 20.273 1.00 94.44 281 LEU A C 1
ATOM 2066 O O . LEU A 1 281 ? -20.184 -5.282 20.266 1.00 94.44 281 LEU A O 1
ATOM 2070 N N . PHE A 1 282 ? -20.835 -3.445 21.389 1.00 95.50 282 PHE A N 1
ATOM 2071 C CA . PHE A 1 282 ? -20.720 -4.001 22.730 1.00 95.50 282 PHE A CA 1
ATOM 2072 C C . PHE A 1 282 ? -21.997 -3.785 23.540 1.00 95.50 282 PHE A C 1
ATOM 2074 O O . PHE A 1 282 ? -22.604 -2.715 23.506 1.00 95.50 282 PHE A O 1
ATOM 2081 N N . LYS A 1 283 ? -22.363 -4.788 24.342 1.00 96.38 283 LYS A N 1
ATOM 2082 C CA . LYS A 1 283 ? -23.407 -4.699 25.369 1.00 96.38 283 LYS A CA 1
ATOM 2083 C C . LYS A 1 283 ? -22.792 -4.951 26.741 1.00 96.38 283 LYS A C 1
ATOM 2085 O O . LYS A 1 283 ? -22.383 -6.073 27.048 1.00 96.38 283 LYS A O 1
ATOM 2090 N N . LEU A 1 284 ? -22.746 -3.910 27.566 1.00 96.56 284 LEU A N 1
ATOM 2091 C CA . LEU A 1 284 ? -22.221 -3.952 28.929 1.00 96.56 284 LEU A CA 1
ATOM 2092 C C . LEU A 1 284 ? -23.306 -4.410 29.909 1.00 96.56 284 LEU A C 1
ATOM 2094 O O . LEU A 1 284 ? -24.383 -3.808 29.969 1.00 96.56 284 LEU A O 1
ATOM 2098 N N . LYS A 1 285 ? -23.011 -5.459 30.684 1.00 95.25 285 LYS A N 1
ATOM 2099 C CA . LYS A 1 285 ? -23.900 -6.033 31.711 1.00 95.25 285 LYS A CA 1
ATOM 2100 C C . LYS A 1 285 ? -23.361 -5.910 33.132 1.00 95.25 285 LYS A C 1
ATOM 2102 O O . LYS A 1 285 ? -22.122 -5.850 33.307 1.00 95.25 285 LYS A O 1
#

Secondary structure (DSSP, 8-state):
-EEEEEEE-TT--EEEE-SS-EEEEEE-TTS-TT-EEEEEEEEEEPTT--EEETTTEEEEEPPPTTTTS-EEEEEEEEESSSTTS---EEEEEE----SPPSS-EEEEEET-PSS-SEESEE-EEEEE--SS--EEEEEE-SSSEEEEEEE--TT----EEEEEEEETT--SSSEEEE-TT-EEEEEEEEEETTSPBP---EE--SSSPPSSEEEEEEEE--SS--S-----------BSSS---EEEETTEEEEEEE--SS-EEEEEEEEETTS-EEEEEEEE-

Sequence (285 aa):
MTIGPLHTTAGHTTIFNFGAFNFKSTPEDTISSQGDDLTVTAKLIDPGTPVTFGATKNATCIDYDNTGGSCWEFDVLCSGPDCGGSYDAEFATSYDHAATIVKPGFLKNHSASCPTTMFETNQIDGFFQTRIDPTTKAKSGGTGSCWLATQDTDGISDSVSNFIGFLDPVQNAAINVVKGGQAIPLKFQVLNSNGQPLTNLSLCTTGSCPTPSITIRFGPSSCTVDTDITDISGDLAATAGNAGLQNLGNGNYQYVWKTPNVKGCYFARVSLNDGIAHDALFKLK